Protein AF-A0A9P5YVG9-F1 (afdb_monomer_lite)

Foldseek 3Di:
DDPPVVLVVVVVVCVVLVDDPVLLVLVLVLLVVLLVVLVVLLVVLVVLLVVVVPDPDPDPPVNVLLVLLSVLSVVLSVLSVVLNCVLDPVPPPDNSVSVVSVQDPDPSVVVSVVSNVVSVLVSVVSLLVLVLVVVCVVVVNDCPVSCVSVVVNVVVVVVVVPVPDDDDDDDDDDDPCPVCVVVVVLVVLVPPPNPRVVCSVVVSVSSNVVSCPSSVSSVVSSVVVVVVVVVVVVVVVVPPPPPPPDPDD

Sequence (249 aa):
MDYSINATAFHESLMENGYTESEEWSTISTNLHVSIFQALLMGKFDYLTYEVTKQPSKHYIVPITVTMLYLCNLAIFGVQWYTTKLQFVDNYTYWDPAFLAMSSRTPLSGATMTVGSIINTTSLVLSDGLLIWRCHNLWNCSFRIISIPVFLTIGEAGEHSSSMKSVPPKLMRSSSVAVDAILAISNIASIPIQHTPTNIPLYVFNSWTSMFVFPLSGISTTIMVARVATLSNDTKSNTTLVPLTGLQS

Secondary structure (DSSP, 8-state):
---TTHHHHHHHHHHHTT--HHHHHHHHHHHHHHHHHHHHHHHHHHHHHHHHHTS--S-THHHHHHHHHHHHHHHHHHHHHHHHHHHHTTTTT-HHHHHHHHHS--HHHHHHHHHHHHHHHHHHHHHHHHHHHHHHHHTTT-GGGTHHHHHHHHHHHHHHHHTTS---------S-TTHHHHHHHHHHHTS-----GGGHHHHHHHHHHHHHHHHHHHHHHHHHHHHHHHHH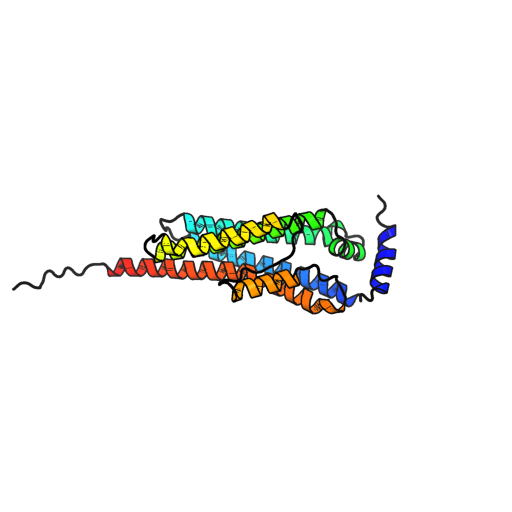HHHHHHT----------

Structure (mmCIF, N/CA/C/O backbone):
data_AF-A0A9P5YVG9-F1
#
_entry.id   AF-A0A9P5YVG9-F1
#
loop_
_atom_site.group_PDB
_atom_site.id
_atom_site.type_symbol
_atom_site.label_atom_id
_atom_site.label_alt_id
_atom_site.label_comp_id
_atom_site.label_asym_id
_atom_site.label_entity_id
_atom_site.label_seq_id
_atom_site.pdbx_PDB_ins_code
_atom_site.Cartn_x
_atom_site.Cartn_y
_atom_site.Cartn_z
_atom_site.occupancy
_atom_site.B_iso_or_equiv
_atom_site.auth_seq_id
_atom_site.auth_comp_id
_atom_site.auth_asym_id
_atom_site.auth_atom_id
_atom_site.pdbx_PDB_model_num
ATOM 1 N N . MET A 1 1 ? 31.495 6.403 -15.412 1.00 52.22 1 MET A N 1
ATOM 2 C CA . MET A 1 1 ? 30.799 5.126 -15.670 1.00 52.22 1 MET A CA 1
ATOM 3 C C . MET A 1 1 ? 29.865 5.411 -16.823 1.00 52.22 1 MET A C 1
ATOM 5 O O 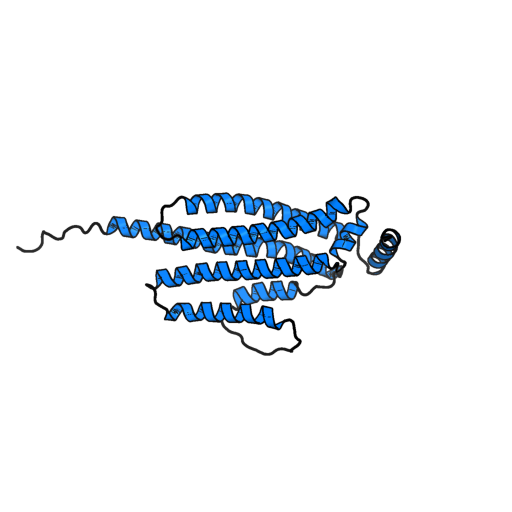. MET A 1 1 ? 28.893 6.130 -16.629 1.00 52.22 1 MET A O 1
ATOM 9 N N . ASP A 1 2 ? 30.246 4.983 -18.021 1.00 52.28 2 ASP A N 1
ATOM 10 C CA . ASP A 1 2 ? 29.550 5.322 -19.263 1.00 52.28 2 ASP A CA 1
ATOM 11 C C . ASP A 1 2 ? 28.322 4.427 -19.432 1.00 52.28 2 ASP A C 1
ATOM 13 O O . ASP A 1 2 ? 28.420 3.287 -19.874 1.00 52.28 2 ASP A O 1
ATOM 17 N N . TYR A 1 3 ? 27.154 4.934 -19.037 1.00 56.12 3 TYR A N 1
ATOM 18 C CA . TYR A 1 3 ? 25.876 4.225 -19.170 1.00 56.12 3 TYR A CA 1
ATOM 19 C C . TYR A 1 3 ? 25.271 4.315 -20.584 1.00 56.12 3 TYR A C 1
ATOM 21 O O . TYR A 1 3 ? 24.299 3.623 -20.872 1.00 56.12 3 TYR A O 1
ATOM 29 N N . SER A 1 4 ? 25.831 5.132 -21.484 1.00 55.91 4 SER A N 1
ATOM 30 C CA . SER A 1 4 ? 25.229 5.408 -22.798 1.00 55.91 4 SER A CA 1
ATOM 31 C C . SER A 1 4 ? 25.327 4.252 -23.799 1.00 55.91 4 SER A C 1
ATOM 33 O O . SER A 1 4 ? 24.474 4.150 -24.673 1.00 55.91 4 SER A O 1
ATOM 35 N N . ILE A 1 5 ? 26.314 3.357 -23.671 1.00 57.25 5 ILE A N 1
ATOM 36 C CA . ILE A 1 5 ? 26.537 2.259 -24.635 1.00 57.25 5 ILE A CA 1
ATOM 37 C C . ILE A 1 5 ? 25.571 1.076 -24.402 1.00 57.25 5 ILE A C 1
ATOM 39 O O . ILE A 1 5 ? 25.370 0.259 -25.293 1.00 57.25 5 ILE A O 1
ATOM 43 N N . ASN A 1 6 ? 24.898 1.008 -23.247 1.00 68.56 6 ASN A N 1
ATOM 44 C CA . ASN A 1 6 ? 24.001 -0.108 -22.920 1.00 68.56 6 ASN A CA 1
ATOM 45 C C . ASN A 1 6 ? 22.527 0.108 -23.300 1.00 68.56 6 ASN A C 1
ATOM 47 O O . ASN A 1 6 ? 21.777 -0.864 -23.313 1.00 68.56 6 ASN A O 1
ATOM 51 N N . ALA A 1 7 ? 22.089 1.335 -23.597 1.00 67.56 7 ALA A N 1
ATOM 52 C CA . ALA A 1 7 ? 20.667 1.603 -23.842 1.00 67.56 7 ALA A CA 1
ATOM 53 C C . ALA A 1 7 ? 20.176 0.997 -25.168 1.00 67.56 7 ALA A C 1
ATOM 55 O O . ALA A 1 7 ? 19.153 0.319 -25.191 1.00 67.56 7 ALA A O 1
ATOM 56 N N . THR A 1 8 ? 20.939 1.164 -26.251 1.00 76.12 8 THR A N 1
ATOM 57 C CA . THR A 1 8 ? 20.589 0.627 -27.575 1.00 76.12 8 THR A CA 1
ATOM 58 C C . THR A 1 8 ? 20.619 -0.897 -27.606 1.00 76.12 8 THR A C 1
ATOM 60 O O . THR A 1 8 ? 19.667 -1.510 -28.071 1.00 76.12 8 THR A O 1
ATOM 63 N N . ALA A 1 9 ? 21.657 -1.518 -27.037 1.00 78.44 9 ALA A N 1
ATOM 64 C CA . ALA A 1 9 ? 21.762 -2.977 -26.949 1.00 78.44 9 ALA A CA 1
ATOM 65 C C . ALA A 1 9 ? 20.630 -3.596 -26.110 1.00 78.44 9 ALA A C 1
ATOM 67 O O . ALA A 1 9 ? 20.157 -4.695 -26.392 1.00 78.44 9 ALA A O 1
ATOM 68 N N . PHE A 1 10 ? 20.171 -2.888 -25.077 1.00 74.44 10 PHE A N 1
ATOM 69 C CA . PHE A 1 10 ? 19.027 -3.324 -24.288 1.00 74.44 10 PHE A CA 1
ATOM 70 C C . PHE A 1 10 ? 17.703 -3.153 -25.036 1.00 74.44 10 PHE A C 1
ATOM 72 O O . PHE A 1 10 ? 16.875 -4.056 -24.990 1.00 74.44 10 PHE A O 1
ATOM 79 N N . HIS A 1 11 ? 17.508 -2.039 -25.748 1.00 76.00 11 HIS A N 1
ATOM 80 C CA . HIS A 1 11 ? 16.327 -1.848 -26.589 1.00 76.00 11 HIS A CA 1
ATOM 81 C C . HIS A 1 11 ? 16.248 -2.921 -27.686 1.00 76.00 11 HIS A C 1
ATOM 83 O O . HIS A 1 11 ? 15.204 -3.540 -27.871 1.00 76.00 11 HIS A O 1
ATOM 89 N N . GLU A 1 12 ? 17.369 -3.233 -28.342 1.00 82.12 12 GLU A N 1
ATOM 90 C CA . GLU A 1 12 ? 17.454 -4.358 -29.280 1.00 82.12 12 GLU A CA 1
ATOM 91 C C . GLU A 1 12 ? 17.104 -5.688 -28.602 1.00 82.12 12 GLU A C 1
ATOM 93 O O . GLU A 1 12 ? 16.320 -6.456 -29.151 1.00 82.12 12 GLU A O 1
ATOM 98 N N . SER A 1 13 ? 17.584 -5.927 -27.376 1.00 80.69 13 SER A N 1
ATOM 99 C CA . SER A 1 13 ? 17.220 -7.117 -26.598 1.00 80.69 13 SER A CA 1
ATOM 100 C C . SER A 1 13 ? 15.729 -7.166 -26.229 1.00 80.69 13 SER A C 1
ATOM 102 O O . SER A 1 13 ? 15.135 -8.243 -26.222 1.00 80.69 13 SER A O 1
ATOM 104 N N . LEU A 1 14 ? 15.086 -6.034 -25.933 1.00 74.38 14 LEU A N 1
ATOM 105 C CA . LEU A 1 14 ? 13.641 -5.984 -25.684 1.00 74.38 14 LEU A CA 1
ATOM 106 C C . LEU A 1 14 ? 12.838 -6.301 -26.943 1.00 74.38 14 LEU A C 1
ATOM 108 O O . LEU A 1 14 ? 11.901 -7.100 -26.886 1.00 74.38 14 LEU A O 1
ATOM 112 N N . MET A 1 15 ? 13.238 -5.725 -28.075 1.00 80.31 15 MET A N 1
ATOM 113 C CA . MET A 1 15 ? 12.616 -5.989 -29.370 1.00 80.31 15 MET A CA 1
ATOM 114 C C . MET A 1 15 ? 12.824 -7.450 -29.793 1.00 80.31 15 MET A C 1
ATOM 116 O O . MET A 1 15 ? 11.901 -8.080 -30.306 1.00 80.31 15 MET A O 1
ATOM 120 N N . GLU A 1 16 ? 13.992 -8.030 -29.502 1.00 85.75 16 GLU A N 1
ATOM 121 C CA . GLU A 1 16 ? 14.283 -9.457 -29.700 1.00 85.75 16 GLU A CA 1
ATOM 122 C C . GLU A 1 16 ? 13.404 -10.355 -28.810 1.00 85.75 16 GLU A C 1
ATOM 124 O O . GLU A 1 16 ? 12.960 -11.418 -29.243 1.00 85.75 16 GLU A O 1
ATOM 129 N N . ASN A 1 17 ? 13.061 -9.894 -27.602 1.00 78.81 17 ASN A N 1
ATOM 130 C CA . ASN A 1 17 ? 12.121 -10.561 -26.695 1.00 78.81 17 ASN A CA 1
ATOM 131 C C . ASN A 1 17 ? 10.636 -10.313 -27.039 1.00 78.81 17 ASN A C 1
ATOM 133 O O . ASN A 1 17 ? 9.752 -10.797 -26.326 1.00 78.81 17 ASN A O 1
ATOM 137 N N . GLY A 1 18 ? 10.347 -9.588 -28.125 1.00 82.19 18 GLY A N 1
ATOM 138 C CA . GLY A 1 18 ? 8.992 -9.346 -28.619 1.00 82.19 18 GLY A CA 1
ATOM 139 C C . GLY A 1 18 ? 8.198 -8.299 -27.838 1.00 82.19 18 GLY A C 1
ATOM 140 O O . GLY A 1 18 ? 6.971 -8.294 -27.938 1.00 82.19 18 GLY A O 1
ATOM 141 N N . TYR A 1 19 ? 8.863 -7.437 -27.064 1.00 76.62 19 TYR A N 1
ATOM 142 C CA . TYR A 1 19 ? 8.203 -6.315 -26.397 1.00 76.62 19 TYR A CA 1
ATOM 143 C C . TYR A 1 19 ? 7.806 -5.252 -27.424 1.00 76.62 19 TYR A C 1
ATOM 145 O O . TYR A 1 19 ? 8.609 -4.873 -28.277 1.00 76.62 19 TYR A O 1
ATOM 153 N N . THR A 1 20 ? 6.566 -4.769 -27.357 1.00 84.94 20 THR A N 1
ATOM 154 C CA . THR A 1 20 ? 6.099 -3.697 -28.248 1.00 84.94 20 THR A CA 1
ATOM 155 C C . THR A 1 20 ? 6.119 -2.347 -27.537 1.00 84.94 20 THR A C 1
ATOM 157 O O . THR A 1 20 ? 5.818 -2.258 -26.350 1.00 84.94 20 THR A O 1
ATOM 160 N N . GLU A 1 21 ? 6.373 -1.262 -28.270 1.00 83.81 21 GLU A N 1
ATOM 161 C CA . GLU A 1 21 ? 6.332 0.110 -27.730 1.00 83.81 21 GLU A CA 1
ATOM 162 C C . GLU A 1 21 ? 5.005 0.406 -26.991 1.00 83.81 21 GLU A C 1
ATOM 164 O O . GLU A 1 21 ? 4.963 1.077 -25.960 1.00 83.81 21 GLU A O 1
ATOM 169 N N . SER A 1 22 ? 3.894 -0.168 -27.468 1.00 85.06 22 SER A N 1
ATOM 170 C CA . SER A 1 22 ? 2.570 -0.008 -26.853 1.00 85.06 22 SER A CA 1
ATOM 171 C C . SER A 1 22 ? 2.477 -0.548 -25.417 1.00 85.06 22 SER A C 1
ATOM 173 O O . SER A 1 22 ? 1.738 -0.011 -24.586 1.00 85.06 22 SER A O 1
ATOM 175 N N . GLU A 1 23 ? 3.248 -1.586 -25.102 1.00 82.31 23 GLU A N 1
ATOM 176 C CA . GLU A 1 23 ? 3.276 -2.244 -23.796 1.00 82.31 23 GLU A CA 1
ATOM 177 C C . GLU A 1 23 ? 4.057 -1.425 -22.764 1.00 82.31 23 GLU A C 1
ATOM 179 O O . GLU A 1 23 ? 3.663 -1.335 -21.592 1.00 82.31 23 GLU A O 1
ATOM 184 N N . GLU A 1 24 ? 5.124 -0.765 -23.208 1.00 80.00 24 GLU A N 1
ATOM 185 C CA . GLU A 1 24 ? 5.911 0.159 -22.393 1.00 80.00 24 GLU A CA 1
ATOM 186 C C . GLU A 1 24 ? 5.054 1.358 -21.967 1.00 80.00 24 GLU A C 1
ATOM 188 O O . GLU A 1 24 ? 4.920 1.645 -20.770 1.00 80.00 24 GLU A O 1
ATOM 193 N N . TRP A 1 25 ? 4.373 1.991 -22.930 1.00 83.44 25 TRP A N 1
ATOM 194 C CA . TRP A 1 25 ? 3.460 3.107 -22.673 1.00 83.44 25 TRP A CA 1
ATOM 195 C C . TRP A 1 25 ? 2.308 2.722 -21.739 1.00 83.44 25 TRP A C 1
ATOM 197 O O . TRP A 1 25 ? 1.950 3.499 -20.848 1.00 83.44 25 TRP A O 1
ATOM 207 N N . SER A 1 26 ? 1.748 1.518 -21.891 1.00 85.56 26 SER A N 1
ATOM 208 C CA . SER A 1 26 ? 0.684 1.012 -21.014 1.00 85.56 26 SER A CA 1
ATOM 209 C C . SER A 1 26 ? 1.146 0.883 -19.559 1.00 85.56 26 SER A C 1
ATOM 211 O O . SER A 1 26 ? 0.449 1.316 -18.633 1.00 85.56 26 SER A O 1
ATOM 213 N N . THR A 1 27 ? 2.352 0.353 -19.351 1.00 81.38 27 THR A N 1
ATOM 214 C CA . THR A 1 27 ? 2.948 0.171 -18.020 1.00 81.38 27 THR A CA 1
ATOM 215 C C . THR A 1 27 ? 3.200 1.516 -17.339 1.00 81.38 27 THR A C 1
ATOM 217 O O . THR A 1 27 ? 2.788 1.733 -16.196 1.00 81.38 27 THR A O 1
ATOM 220 N N . ILE A 1 28 ? 3.815 2.449 -18.069 1.00 82.44 28 ILE A N 1
ATOM 221 C CA . ILE A 1 28 ? 4.111 3.806 -17.597 1.00 82.44 28 ILE A CA 1
ATOM 222 C C . ILE A 1 28 ? 2.824 4.553 -17.234 1.00 82.44 28 ILE A C 1
ATOM 224 O O . ILE A 1 28 ? 2.702 5.086 -16.128 1.00 82.44 28 ILE A O 1
ATOM 228 N N . SER A 1 29 ? 1.844 4.555 -18.140 1.00 87.00 29 SER A N 1
ATOM 229 C CA . SER A 1 29 ? 0.564 5.234 -17.933 1.00 87.00 29 SER A CA 1
ATOM 230 C C . SER A 1 29 ? -0.187 4.667 -16.728 1.00 87.00 29 SER A C 1
ATOM 232 O O . SER A 1 29 ? -0.704 5.428 -15.909 1.00 87.00 29 SER A O 1
ATOM 234 N N . THR A 1 30 ? -0.190 3.341 -16.567 1.00 85.38 30 THR A N 1
ATOM 235 C CA . THR A 1 30 ? -0.830 2.671 -15.428 1.00 85.38 30 THR A CA 1
ATOM 236 C C . THR A 1 30 ? -0.200 3.095 -14.106 1.00 85.38 30 THR A C 1
ATOM 238 O O . THR A 1 30 ? -0.920 3.517 -13.202 1.00 85.38 30 THR A O 1
ATOM 241 N N . ASN A 1 31 ? 1.131 3.053 -13.993 1.00 82.06 31 ASN A N 1
ATOM 242 C CA . ASN A 1 31 ? 1.829 3.448 -12.766 1.00 82.06 31 ASN A CA 1
ATOM 243 C C . ASN A 1 31 ? 1.569 4.920 -12.407 1.00 82.06 31 ASN A C 1
ATOM 245 O O . ASN A 1 31 ? 1.346 5.250 -11.236 1.00 82.06 31 ASN A O 1
ATOM 249 N N . LEU A 1 32 ? 1.544 5.805 -13.408 1.00 85.81 32 LEU A N 1
ATOM 250 C CA . LEU A 1 32 ? 1.239 7.219 -13.212 1.00 85.81 32 LEU A CA 1
ATOM 251 C C . LEU A 1 32 ? -0.206 7.427 -12.730 1.00 85.81 32 LEU A C 1
ATOM 253 O O . LEU A 1 32 ? -0.421 8.108 -11.727 1.00 85.81 32 LEU A O 1
ATOM 257 N N . HIS A 1 33 ? -1.192 6.820 -13.400 1.00 88.44 33 HIS A N 1
ATOM 258 C CA . HIS A 1 33 ? -2.603 6.924 -13.017 1.00 88.44 33 HIS A CA 1
ATOM 259 C C . HIS A 1 33 ? -2.862 6.383 -11.609 1.00 88.44 33 HIS A C 1
ATOM 261 O O . HIS A 1 33 ? -3.545 7.042 -10.825 1.00 88.44 33 HIS A O 1
ATOM 267 N N . VAL A 1 34 ? -2.272 5.234 -11.268 1.00 84.94 34 VAL A N 1
ATOM 268 C CA . VAL A 1 34 ? -2.356 4.639 -9.927 1.00 84.94 34 VAL A CA 1
ATOM 269 C C . VAL A 1 34 ? -1.782 5.596 -8.880 1.00 84.94 34 VAL A C 1
ATOM 271 O O . VAL A 1 34 ? -2.429 5.873 -7.873 1.00 84.94 34 VAL A O 1
ATOM 274 N N . SER A 1 35 ? -0.615 6.189 -9.141 1.00 85.00 35 SER A N 1
ATOM 275 C CA . SER A 1 35 ? 0.040 7.105 -8.195 1.00 85.00 35 SER A CA 1
ATOM 276 C C . SER A 1 35 ? -0.755 8.399 -7.984 1.00 85.00 35 SER A C 1
ATOM 278 O O . SER A 1 35 ? -0.928 8.847 -6.849 1.00 85.00 35 SER A O 1
ATOM 280 N N . ILE A 1 36 ? -1.289 8.986 -9.061 1.00 87.69 36 ILE A N 1
ATOM 281 C CA . ILE A 1 36 ? -2.144 10.181 -8.990 1.00 87.69 36 ILE A CA 1
ATOM 282 C C . ILE A 1 36 ? -3.423 9.868 -8.215 1.00 87.69 36 ILE A C 1
ATOM 284 O O . ILE A 1 36 ? -3.801 10.608 -7.305 1.00 87.69 36 ILE A O 1
ATOM 288 N N . PHE A 1 37 ? -4.092 8.765 -8.547 1.00 87.62 37 PHE A N 1
ATOM 289 C CA . PHE A 1 37 ? -5.335 8.392 -7.888 1.00 87.62 37 PHE A CA 1
ATOM 290 C C . PHE A 1 37 ? -5.096 8.089 -6.395 1.00 87.62 37 PHE A C 1
ATOM 292 O O . PHE A 1 37 ? -5.903 8.480 -5.551 1.00 87.62 37 PHE A O 1
ATOM 299 N N . GLN A 1 38 ? -3.961 7.481 -6.037 1.00 83.94 38 GLN A N 1
ATOM 300 C CA . GLN A 1 38 ? -3.586 7.211 -4.646 1.00 83.94 38 GLN A CA 1
ATOM 301 C C . GLN A 1 38 ? -3.328 8.494 -3.853 1.00 83.94 38 GLN A C 1
ATOM 303 O O . GLN A 1 38 ? -3.789 8.608 -2.715 1.00 83.94 38 GLN A O 1
ATOM 308 N N . ALA A 1 39 ? -2.676 9.487 -4.461 1.00 85.06 39 ALA A N 1
ATOM 309 C CA . ALA A 1 39 ? -2.506 10.809 -3.861 1.00 85.06 39 ALA A CA 1
ATOM 310 C C . ALA A 1 39 ? -3.862 11.474 -3.562 1.00 85.06 39 ALA A C 1
ATOM 312 O O . ALA A 1 39 ? -4.070 12.027 -2.480 1.00 85.06 39 ALA A O 1
ATOM 313 N N . LEU A 1 40 ? -4.813 11.374 -4.499 1.00 86.75 40 LEU A N 1
ATOM 314 C CA . LEU A 1 40 ? -6.165 11.917 -4.333 1.00 86.75 40 LEU A CA 1
ATOM 315 C C . LEU A 1 40 ? -6.943 11.212 -3.219 1.00 86.75 40 LEU A C 1
ATOM 317 O O . LEU A 1 40 ? -7.634 11.873 -2.440 1.00 86.75 40 LEU A O 1
ATOM 321 N N . LEU A 1 41 ? -6.833 9.883 -3.124 1.00 83.62 41 LEU A N 1
ATOM 322 C CA . LEU A 1 41 ? -7.426 9.134 -2.019 1.00 83.62 41 LEU A CA 1
ATOM 323 C C . LEU A 1 41 ? -6.840 9.595 -0.687 1.00 83.62 41 LEU A C 1
ATOM 325 O O . LEU A 1 41 ? -7.607 9.843 0.243 1.00 83.62 41 LEU A O 1
ATOM 329 N N . MET A 1 42 ? -5.522 9.802 -0.612 1.00 80.25 42 MET A N 1
ATOM 330 C CA . MET A 1 42 ? -4.876 10.271 0.612 1.00 80.25 42 MET A CA 1
ATOM 331 C C . MET A 1 42 ? -5.392 11.612 1.116 1.00 80.25 42 MET A C 1
ATOM 333 O O . MET A 1 42 ? -5.675 11.744 2.306 1.00 80.25 42 MET A O 1
ATOM 337 N N . GLY A 1 43 ? -5.623 12.570 0.218 1.00 80.56 43 GLY A N 1
ATOM 338 C CA . GLY A 1 43 ? -6.224 13.850 0.599 1.00 80.56 43 GLY A CA 1
ATOM 339 C C . GLY A 1 43 ? -7.607 13.701 1.249 1.00 80.56 43 GLY A C 1
ATOM 340 O O . GLY A 1 43 ? -7.944 14.443 2.169 1.00 80.56 43 GLY A O 1
ATOM 341 N N . LYS A 1 44 ? -8.407 12.708 0.833 1.00 79.81 44 LYS A N 1
ATOM 342 C CA . LYS A 1 44 ? -9.713 12.431 1.461 1.00 79.81 44 LYS A CA 1
ATOM 343 C C . LYS A 1 44 ? -9.590 11.772 2.836 1.00 79.81 44 LYS A C 1
ATOM 345 O O . LYS A 1 44 ? -10.438 12.014 3.695 1.00 79.81 44 LYS A O 1
ATOM 350 N N . PHE A 1 45 ? -8.565 10.950 3.054 1.00 76.44 45 PHE A N 1
ATOM 351 C CA . PHE A 1 45 ? -8.325 10.311 4.351 1.00 76.44 45 PHE A CA 1
ATOM 352 C C . PHE A 1 45 ? -7.949 11.306 5.438 1.00 76.44 45 PHE A C 1
ATOM 354 O O . PHE A 1 45 ? -8.416 11.163 6.568 1.00 76.44 45 PHE A O 1
ATOM 361 N N . ASP A 1 46 ? -7.152 12.315 5.100 1.00 79.69 46 ASP A N 1
ATOM 362 C CA . ASP A 1 46 ? -6.740 13.351 6.048 1.00 79.69 46 ASP A CA 1
ATOM 363 C C . ASP A 1 46 ? -7.965 14.082 6.626 1.00 79.69 46 ASP A C 1
ATOM 365 O O . ASP A 1 46 ? -8.126 14.204 7.841 1.00 79.69 46 ASP A O 1
ATOM 369 N N . TYR A 1 47 ? -8.927 14.415 5.756 1.00 82.12 47 TYR A N 1
ATOM 370 C CA . TYR A 1 47 ? -10.200 15.016 6.157 1.00 82.12 47 TYR A CA 1
ATOM 371 C C . TYR A 1 47 ? -11.019 14.124 7.106 1.00 82.12 47 TYR A C 1
ATOM 373 O O . TYR A 1 47 ? -11.486 14.585 8.149 1.00 82.12 47 TYR A O 1
ATOM 381 N N . LEU A 1 48 ? -11.171 12.833 6.786 1.00 78.25 48 LEU A N 1
ATOM 382 C CA . LEU A 1 48 ? -11.928 11.897 7.629 1.00 78.25 48 LEU A CA 1
ATOM 383 C C . LEU A 1 48 ? -11.261 11.674 8.990 1.00 78.25 48 LEU A C 1
ATOM 385 O O . LEU A 1 48 ? -11.936 11.599 10.017 1.00 78.25 48 LEU A O 1
ATOM 389 N N . THR A 1 49 ? -9.933 11.586 9.011 1.00 74.12 49 THR A N 1
ATOM 390 C CA . THR A 1 49 ? -9.163 11.387 10.244 1.00 74.12 49 THR A CA 1
ATOM 391 C C . THR A 1 49 ? -9.280 12.607 11.154 1.00 74.12 49 THR A C 1
ATOM 393 O O . THR A 1 49 ? -9.470 12.476 12.368 1.00 74.12 49 THR A O 1
ATOM 396 N N . TYR A 1 50 ? -9.253 13.803 10.567 1.00 81.75 50 TYR A N 1
ATOM 397 C CA . TYR A 1 50 ? -9.492 15.052 11.278 1.00 81.75 50 TYR A CA 1
ATOM 398 C C . TYR A 1 50 ? -10.883 15.093 11.932 1.00 81.75 50 TYR A C 1
ATOM 400 O O . TYR A 1 50 ? -11.022 15.455 13.101 1.00 81.75 50 TYR A O 1
ATOM 408 N N . GLU A 1 51 ? -11.925 14.660 11.222 1.00 80.88 51 GLU A N 1
ATOM 409 C CA . GLU A 1 51 ? -13.284 14.674 11.768 1.00 80.88 51 GLU A CA 1
ATOM 410 C C . GLU A 1 51 ? -13.475 13.660 12.909 1.00 80.88 51 GLU A C 1
ATOM 412 O O . GLU A 1 51 ? -14.092 13.979 13.929 1.00 80.88 51 GLU A O 1
ATOM 417 N N . VAL A 1 52 ? -12.869 12.473 12.799 1.00 72.75 52 VAL A N 1
ATOM 418 C CA . VAL A 1 52 ? -12.894 11.449 13.859 1.00 72.75 52 VAL A CA 1
ATOM 419 C C . VAL A 1 52 ? -12.125 11.903 15.106 1.00 72.75 52 VAL A C 1
ATOM 421 O O . VAL A 1 52 ? -12.571 11.659 16.229 1.00 72.75 52 VAL A O 1
ATOM 424 N N . THR A 1 53 ? -10.992 12.589 14.940 1.00 73.69 53 THR A N 1
ATOM 425 C CA . THR A 1 53 ? -10.155 13.055 16.065 1.00 73.69 53 THR A CA 1
ATOM 426 C C . THR A 1 53 ? -10.753 14.235 16.830 1.00 73.69 53 THR A C 1
ATOM 428 O O . THR A 1 53 ? -10.390 14.459 17.985 1.00 73.69 53 THR A O 1
ATOM 431 N N . LYS A 1 54 ? -11.715 14.959 16.246 1.00 79.31 54 LYS A N 1
ATOM 432 C CA . LYS A 1 54 ? -12.384 16.096 16.894 1.00 79.31 54 LYS A CA 1
ATOM 433 C C . LYS A 1 54 ? -13.238 15.697 18.104 1.00 79.31 54 LYS A C 1
ATOM 435 O O . LYS A 1 54 ? -13.526 16.544 18.950 1.00 79.31 54 LYS A O 1
ATOM 440 N N . GLN A 1 55 ? -13.665 14.438 18.212 1.00 75.88 55 GLN A N 1
ATOM 441 C CA . GLN A 1 55 ? -14.486 14.005 19.342 1.00 75.88 55 GLN A CA 1
ATOM 442 C C . GLN A 1 55 ? -13.623 13.824 20.605 1.00 75.88 55 GLN A C 1
ATOM 444 O O . GLN A 1 55 ? -12.692 13.016 20.588 1.00 75.88 55 GLN A O 1
ATOM 449 N N . PRO A 1 56 ? -13.935 14.508 21.726 1.00 66.81 56 PRO A N 1
ATOM 450 C CA . PRO A 1 56 ? -13.197 14.391 22.982 1.00 66.81 56 PRO A CA 1
ATOM 451 C C . PRO A 1 56 ? -13.537 13.065 23.682 1.00 66.81 56 PRO A C 1
ATOM 453 O O . PRO A 1 56 ? -14.172 13.031 24.737 1.00 66.81 56 PRO A O 1
ATOM 456 N N . SER A 1 57 ? -13.162 11.940 23.077 1.00 58.50 57 SER A N 1
ATOM 457 C CA . SER A 1 57 ? -13.281 10.630 23.710 1.00 58.50 57 SER A CA 1
ATOM 458 C C . SER A 1 57 ? -12.069 10.391 24.617 1.00 58.50 57 SER A C 1
ATOM 460 O O . SER A 1 57 ? -10.935 10.701 24.261 1.00 58.50 57 SER A O 1
ATOM 462 N N . LYS A 1 58 ? -12.295 9.823 25.807 1.00 66.25 58 LYS A N 1
ATOM 463 C CA . LYS A 1 58 ? -11.249 9.552 26.815 1.00 66.25 58 LYS A CA 1
ATOM 464 C C . LYS A 1 58 ? -10.195 8.511 26.388 1.00 66.25 58 LYS A C 1
ATOM 466 O O . LYS A 1 58 ? -9.251 8.276 27.138 1.00 66.25 58 LYS A O 1
ATOM 471 N N . HIS A 1 59 ? -10.335 7.867 25.227 1.00 75.56 59 HIS A N 1
ATOM 472 C CA . HIS A 1 59 ? -9.478 6.754 24.813 1.00 75.56 59 HIS A CA 1
ATOM 473 C C . HIS A 1 59 ? -8.492 7.175 23.714 1.00 75.56 59 HIS A C 1
ATOM 475 O O . HIS A 1 59 ? -8.777 7.047 22.527 1.00 75.56 59 HIS A O 1
ATOM 481 N N . TYR A 1 60 ? -7.296 7.617 24.120 1.00 83.31 60 TYR A N 1
ATOM 482 C CA . TYR A 1 60 ? -6.216 8.064 23.222 1.00 83.31 60 TYR A CA 1
ATOM 483 C C . TYR A 1 60 ? -5.632 6.971 22.310 1.00 83.31 60 TYR A C 1
ATOM 485 O O . TYR A 1 60 ? -4.973 7.287 21.326 1.00 83.31 60 TYR A O 1
ATOM 493 N N . ILE A 1 61 ? -5.877 5.689 22.596 1.00 83.38 61 ILE A N 1
ATOM 494 C CA . ILE A 1 61 ? -5.300 4.571 21.828 1.00 83.38 61 ILE A CA 1
ATOM 495 C C . ILE A 1 61 ? -5.801 4.573 20.379 1.00 83.38 61 ILE A C 1
ATOM 497 O O . ILE A 1 61 ? -5.011 4.442 19.452 1.00 83.38 61 ILE A O 1
ATOM 501 N N . VAL A 1 62 ? -7.100 4.797 20.175 1.00 83.12 62 VAL A N 1
ATOM 502 C CA . VAL A 1 62 ? -7.719 4.792 18.842 1.00 83.12 62 VAL A CA 1
ATOM 503 C C . VAL A 1 62 ? -7.127 5.863 17.914 1.00 83.12 62 VAL A C 1
ATOM 505 O O . VAL A 1 62 ? -6.660 5.494 16.836 1.00 83.12 62 VAL A O 1
ATOM 508 N N . PRO A 1 63 ? -7.091 7.161 18.282 1.00 83.94 63 PRO A N 1
ATOM 509 C CA . PRO A 1 63 ? -6.531 8.180 17.400 1.00 83.94 63 PRO A CA 1
ATOM 510 C C . PRO A 1 63 ? -5.035 7.970 17.140 1.00 83.94 63 PRO A C 1
ATOM 512 O O . PRO A 1 63 ? -4.589 8.216 16.022 1.00 83.94 63 PRO A O 1
ATOM 515 N N . ILE A 1 64 ? -4.266 7.459 18.111 1.00 87.06 64 ILE A N 1
ATOM 516 C CA . ILE A 1 64 ? -2.846 7.133 17.904 1.00 87.06 64 ILE A CA 1
ATOM 517 C C . ILE A 1 64 ? -2.688 6.055 16.829 1.00 87.06 64 ILE A C 1
ATOM 519 O O . ILE A 1 64 ? -1.912 6.244 15.894 1.00 87.06 64 ILE A O 1
ATOM 523 N N . THR A 1 65 ? -3.428 4.947 16.914 1.00 86.94 65 THR A N 1
ATOM 524 C CA . THR A 1 65 ? -3.300 3.861 15.934 1.00 86.94 65 THR A CA 1
ATOM 525 C C . THR A 1 65 ? -3.756 4.290 14.541 1.00 86.94 65 THR A C 1
ATOM 527 O O . THR A 1 65 ? -3.088 3.963 13.564 1.00 86.94 65 THR A O 1
ATOM 530 N N . VAL A 1 66 ? -4.833 5.078 14.432 1.00 84.56 66 VAL A N 1
ATOM 531 C CA . VAL A 1 66 ? -5.277 5.637 13.141 1.00 84.56 66 VAL A CA 1
ATOM 532 C C . VAL A 1 66 ? -4.223 6.591 12.564 1.00 84.56 66 VAL A C 1
ATOM 534 O O . VAL A 1 66 ? -3.928 6.529 11.373 1.00 84.56 66 VAL A O 1
ATOM 537 N N . THR A 1 67 ? -3.591 7.416 13.404 1.00 86.38 67 THR A N 1
ATOM 538 C CA . THR A 1 67 ? -2.506 8.319 12.979 1.00 86.38 67 THR A CA 1
ATOM 539 C C . THR A 1 67 ? -1.288 7.532 12.494 1.00 86.38 67 THR A C 1
ATOM 541 O O . THR A 1 67 ? -0.718 7.857 11.457 1.00 86.38 67 THR A O 1
ATOM 544 N N . MET A 1 68 ? -0.906 6.462 13.196 1.00 87.38 68 MET A N 1
ATOM 545 C CA . MET A 1 68 ? 0.180 5.575 12.765 1.00 87.38 68 MET A CA 1
ATOM 546 C C . MET A 1 68 ? -0.139 4.888 11.436 1.00 87.38 68 MET A C 1
ATOM 548 O O . MET A 1 68 ? 0.712 4.852 10.553 1.00 87.38 68 MET A O 1
ATOM 552 N N . LEU A 1 69 ? -1.375 4.413 11.252 1.00 85.62 69 LEU A N 1
ATOM 553 C CA . LEU A 1 69 ? -1.818 3.816 9.993 1.00 85.62 69 LEU A CA 1
ATOM 554 C C . LEU A 1 69 ? -1.746 4.828 8.838 1.00 85.62 69 LEU A C 1
ATOM 556 O O . LEU A 1 69 ? -1.296 4.493 7.742 1.00 85.62 69 LEU A O 1
ATOM 560 N N . TYR A 1 70 ? -2.133 6.080 9.086 1.00 84.50 70 TYR A N 1
ATOM 561 C CA . TYR A 1 70 ? -1.988 7.165 8.118 1.00 84.50 70 TYR A CA 1
ATOM 562 C C . TYR A 1 70 ? -0.518 7.415 7.757 1.00 84.50 70 TYR A C 1
ATOM 564 O O . TYR A 1 70 ? -0.179 7.446 6.575 1.00 84.50 70 TYR A O 1
ATOM 572 N N . LEU A 1 71 ? 0.374 7.501 8.751 1.00 88.44 71 LEU A N 1
ATOM 573 C CA . LEU A 1 71 ? 1.813 7.679 8.527 1.00 88.44 71 LEU A CA 1
ATOM 574 C C . LEU A 1 71 ? 2.432 6.518 7.736 1.00 88.44 71 LEU A C 1
ATOM 576 O O . LEU A 1 71 ? 3.244 6.763 6.846 1.00 88.44 71 LEU A O 1
ATOM 580 N N . CYS A 1 72 ? 2.031 5.271 8.003 1.00 88.06 72 CYS A N 1
ATOM 581 C CA . CYS A 1 72 ? 2.465 4.115 7.216 1.00 88.06 72 CYS A CA 1
ATOM 582 C C . CYS A 1 72 ? 2.049 4.253 5.748 1.00 88.06 72 CYS A C 1
ATOM 584 O O . CYS A 1 72 ? 2.878 4.105 4.851 1.00 88.06 72 CYS A O 1
ATOM 586 N N . ASN A 1 73 ? 0.789 4.590 5.479 1.00 84.06 73 ASN A N 1
ATOM 587 C CA . ASN A 1 73 ? 0.336 4.743 4.100 1.00 84.06 73 ASN A CA 1
ATOM 588 C C . ASN A 1 73 ? 0.968 5.965 3.401 1.00 84.06 73 ASN A C 1
ATOM 590 O O . ASN A 1 73 ? 1.267 5.899 2.208 1.00 84.06 73 ASN A O 1
ATOM 594 N N . LEU A 1 74 ? 1.235 7.052 4.133 1.00 86.81 74 LEU A N 1
ATOM 595 C CA . LEU A 1 74 ? 1.989 8.201 3.627 1.00 86.81 74 LEU A CA 1
ATOM 596 C C . LEU A 1 74 ? 3.427 7.807 3.260 1.00 86.81 74 LEU A C 1
ATOM 598 O O . LEU A 1 74 ? 3.933 8.231 2.224 1.00 86.81 74 LEU A O 1
ATOM 602 N N . ALA A 1 75 ? 4.074 6.968 4.073 1.00 90.38 75 ALA A N 1
ATOM 603 C CA . ALA A 1 75 ? 5.410 6.457 3.788 1.00 90.38 75 ALA A CA 1
ATOM 604 C C . ALA A 1 75 ? 5.425 5.554 2.544 1.00 90.38 75 ALA A C 1
ATOM 606 O O . ALA A 1 75 ? 6.306 5.716 1.701 1.00 90.38 75 ALA A O 1
ATOM 607 N N . ILE A 1 76 ? 4.430 4.668 2.375 1.00 85.50 76 ILE A N 1
ATOM 608 C CA . ILE A 1 76 ? 4.268 3.855 1.152 1.00 85.50 76 ILE A CA 1
ATOM 609 C C . ILE A 1 76 ? 4.147 4.763 -0.072 1.00 85.50 76 ILE A C 1
ATOM 611 O O . ILE A 1 76 ? 4.892 4.603 -1.040 1.00 85.50 76 ILE A O 1
ATOM 615 N N . PHE A 1 77 ? 3.254 5.753 -0.005 1.00 86.00 77 PHE A N 1
ATOM 616 C CA . PHE A 1 77 ? 3.085 6.729 -1.075 1.00 86.00 77 PHE A CA 1
ATOM 617 C C . PHE A 1 77 ? 4.387 7.491 -1.362 1.00 86.00 77 PHE A C 1
ATOM 619 O O . PHE A 1 77 ? 4.756 7.660 -2.519 1.00 86.00 77 PHE A O 1
ATOM 626 N N . GLY A 1 78 ? 5.127 7.893 -0.327 1.00 89.25 78 GLY A N 1
ATOM 627 C CA . GLY A 1 78 ? 6.419 8.562 -0.466 1.00 89.25 78 GLY A CA 1
ATOM 628 C C . GLY A 1 78 ? 7.470 7.707 -1.178 1.00 89.25 78 GLY A C 1
ATOM 629 O O . GLY A 1 78 ? 8.169 8.213 -2.054 1.00 89.25 78 GLY A O 1
ATOM 630 N N . VAL A 1 79 ? 7.557 6.410 -0.862 1.00 87.06 79 VAL A N 1
ATOM 631 C CA . VAL A 1 79 ? 8.464 5.465 -1.540 1.00 87.06 79 VAL A CA 1
ATOM 632 C C . VAL A 1 79 ? 8.074 5.295 -3.012 1.00 87.06 79 VAL A C 1
ATOM 634 O O . VAL A 1 79 ? 8.936 5.353 -3.893 1.00 87.06 79 VAL A O 1
ATOM 637 N N . GLN A 1 80 ? 6.783 5.139 -3.303 1.00 84.75 80 GLN A N 1
ATOM 638 C CA . GLN A 1 80 ? 6.273 5.026 -4.673 1.00 84.75 80 GLN A CA 1
ATOM 639 C C . GLN A 1 80 ? 6.490 6.314 -5.478 1.00 84.75 80 GLN A C 1
ATOM 641 O O . GLN A 1 80 ? 6.907 6.283 -6.635 1.00 84.75 80 GLN A O 1
ATOM 646 N N . TRP A 1 81 ? 6.274 7.467 -4.855 1.00 87.00 81 TRP A N 1
ATOM 647 C CA . TRP A 1 81 ? 6.533 8.758 -5.472 1.00 87.00 81 TRP A CA 1
ATOM 648 C C . TRP A 1 81 ? 8.022 8.963 -5.750 1.00 87.00 81 TRP A C 1
ATOM 650 O O . TRP A 1 81 ? 8.397 9.393 -6.836 1.00 87.00 81 TRP A O 1
ATOM 660 N N . TYR A 1 82 ? 8.885 8.628 -4.790 1.00 87.94 82 TYR A N 1
ATOM 661 C CA . TYR A 1 82 ? 10.332 8.749 -4.937 1.00 87.94 82 TYR A CA 1
ATOM 662 C C . TYR A 1 82 ? 10.874 7.855 -6.057 1.00 87.94 82 TYR A C 1
ATOM 664 O O . TYR A 1 82 ? 11.668 8.316 -6.873 1.00 87.94 82 TYR A O 1
ATOM 672 N N . THR A 1 83 ? 10.406 6.608 -6.142 1.00 83.69 83 THR A N 1
ATOM 673 C CA . THR A 1 83 ? 10.772 5.686 -7.231 1.00 83.69 83 THR A CA 1
ATOM 674 C C . THR A 1 83 ? 10.292 6.191 -8.588 1.00 83.69 83 THR A C 1
ATOM 676 O O . THR A 1 83 ? 11.082 6.236 -9.526 1.00 83.69 83 THR A O 1
ATOM 679 N N . THR A 1 84 ? 9.052 6.678 -8.668 1.00 81.88 84 THR A N 1
ATOM 680 C CA . THR A 1 84 ? 8.506 7.323 -9.874 1.00 81.88 84 THR A CA 1
ATOM 681 C C . THR A 1 84 ? 9.353 8.534 -10.275 1.00 81.88 84 THR A C 1
ATOM 683 O O . THR A 1 84 ? 9.758 8.673 -11.425 1.00 81.88 84 THR A O 1
ATOM 686 N N . LYS A 1 85 ? 9.701 9.405 -9.322 1.00 85.31 85 LYS A N 1
ATOM 687 C CA . LYS A 1 85 ? 10.542 10.579 -9.578 1.00 85.31 85 LYS A CA 1
ATOM 688 C C . LYS A 1 85 ? 11.920 10.178 -10.106 1.00 85.31 85 LYS A C 1
ATOM 690 O O . LYS A 1 85 ? 12.358 10.747 -11.099 1.00 85.31 85 LYS A O 1
ATOM 695 N N . LEU A 1 86 ? 12.578 9.207 -9.476 1.00 80.94 86 LEU A N 1
ATOM 696 C CA . LEU A 1 86 ? 13.867 8.691 -9.941 1.00 80.94 86 LEU A CA 1
ATOM 697 C C . LEU A 1 86 ? 13.780 8.146 -11.370 1.00 80.94 86 LEU A C 1
ATOM 699 O O . LEU A 1 86 ? 14.695 8.345 -12.160 1.00 80.94 86 LEU A O 1
ATOM 703 N N . GLN A 1 87 ? 12.677 7.478 -11.711 1.00 75.88 87 GLN A N 1
ATOM 704 C CA . GLN A 1 87 ? 12.463 6.928 -13.047 1.00 75.88 87 GLN A CA 1
ATOM 705 C C . GLN A 1 87 ? 12.277 8.026 -14.098 1.00 75.88 87 GLN A C 1
ATOM 707 O O . GLN A 1 87 ? 12.931 7.968 -15.134 1.00 75.88 87 GLN A O 1
ATOM 712 N N . PHE A 1 88 ? 11.438 9.033 -13.834 1.00 76.69 88 PHE A N 1
ATOM 713 C CA . PHE A 1 88 ? 11.046 10.023 -14.848 1.00 76.69 88 PHE A CA 1
ATOM 714 C C . PHE A 1 88 ? 11.864 11.317 -14.843 1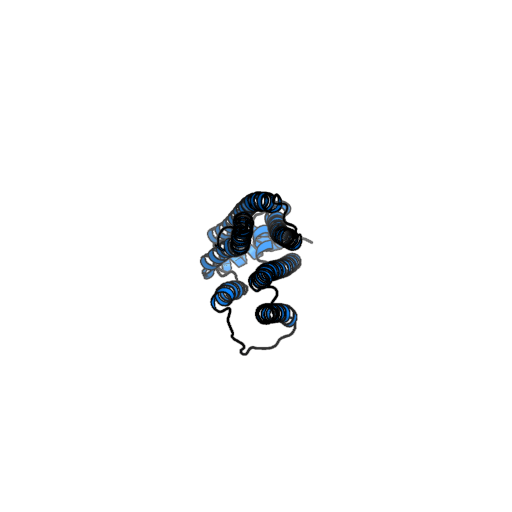.00 76.69 88 PHE A C 1
ATOM 716 O O . PHE A 1 88 ? 12.122 11.880 -15.902 1.00 76.69 88 PHE A O 1
ATOM 723 N N . VAL A 1 89 ? 12.233 11.833 -13.670 1.00 80.75 89 VAL A N 1
ATOM 724 C CA . VAL A 1 89 ? 12.811 13.181 -13.536 1.00 80.75 89 VAL A CA 1
ATOM 725 C C . VAL A 1 89 ? 14.323 13.156 -13.695 1.00 80.75 89 VAL A C 1
ATOM 727 O O . VAL A 1 89 ? 14.874 14.002 -14.392 1.00 80.75 89 VAL A O 1
ATOM 730 N N . ASP A 1 90 ? 14.995 12.184 -13.082 1.00 76.56 90 ASP A N 1
ATOM 731 C CA . ASP A 1 90 ? 16.460 12.162 -13.061 1.00 76.56 90 ASP A CA 1
ATOM 732 C C . ASP A 1 90 ? 17.057 11.535 -14.339 1.00 76.56 90 ASP A C 1
ATOM 734 O O . ASP A 1 90 ? 18.194 11.836 -14.695 1.00 76.56 90 ASP A O 1
ATOM 738 N N . ASN A 1 91 ? 16.268 10.754 -15.091 1.00 70.25 91 ASN A N 1
ATOM 739 C CA . ASN A 1 91 ? 16.666 10.124 -16.361 1.00 70.25 91 ASN A CA 1
ATOM 740 C C . ASN A 1 91 ? 16.149 10.860 -17.615 1.00 70.25 91 ASN A C 1
ATOM 742 O O . ASN A 1 91 ? 16.025 10.254 -18.674 1.00 70.25 91 ASN A O 1
ATOM 746 N N . TYR A 1 92 ? 15.879 12.167 -17.514 1.00 62.50 92 TYR A N 1
ATOM 747 C CA . TYR A 1 92 ? 15.244 13.037 -18.526 1.00 62.50 92 TYR A CA 1
ATOM 748 C C . TYR A 1 92 ? 15.826 13.009 -19.952 1.00 62.50 92 TYR A C 1
ATOM 750 O O . TYR A 1 92 ? 15.282 13.653 -20.847 1.00 62.50 92 TYR A O 1
ATOM 758 N N . THR A 1 93 ? 16.958 12.347 -20.174 1.00 69.19 93 THR A N 1
ATOM 759 C CA . THR A 1 93 ? 17.655 12.377 -21.457 1.00 69.19 93 THR A CA 1
ATOM 760 C C . THR A 1 93 ? 17.012 11.453 -22.492 1.00 69.19 93 THR A C 1
ATOM 762 O O . THR A 1 93 ? 16.964 11.856 -23.648 1.00 69.19 93 THR A O 1
ATOM 765 N N . TYR A 1 94 ? 16.465 10.287 -22.104 1.00 71.62 94 TYR A N 1
ATOM 766 C CA . TYR A 1 94 ? 15.802 9.328 -23.011 1.00 71.62 94 TYR A CA 1
ATOM 767 C C . TYR A 1 94 ? 14.778 8.457 -22.246 1.00 71.62 94 TYR A C 1
ATOM 769 O O . TYR A 1 94 ? 14.943 8.228 -21.051 1.00 71.62 94 TYR A O 1
ATOM 777 N N . TRP A 1 95 ? 13.729 7.953 -22.909 1.00 69.44 95 TRP A N 1
ATOM 778 C CA . TRP A 1 95 ? 12.709 7.087 -22.280 1.00 69.44 95 TRP A CA 1
ATOM 779 C C . TRP A 1 95 ? 13.228 5.671 -21.973 1.00 69.44 95 TRP A C 1
ATOM 781 O O . TRP A 1 95 ? 12.858 5.084 -20.956 1.00 69.44 95 TRP A O 1
ATOM 791 N N . ASP A 1 96 ? 14.161 5.169 -22.784 1.00 68.25 96 ASP A N 1
ATOM 792 C CA . ASP A 1 96 ? 14.782 3.847 -22.628 1.00 68.25 96 ASP A CA 1
ATOM 793 C C . ASP A 1 96 ? 15.395 3.597 -21.232 1.00 68.25 96 ASP A C 1
ATOM 795 O O . ASP A 1 96 ? 15.072 2.578 -20.614 1.00 68.25 96 ASP A O 1
ATOM 799 N N . PRO A 1 97 ? 16.228 4.493 -20.652 1.00 69.19 97 PRO A N 1
ATOM 800 C CA . PRO A 1 97 ? 16.785 4.294 -19.314 1.00 69.19 97 PRO A CA 1
ATOM 801 C C . PRO A 1 97 ? 15.734 4.308 -18.197 1.00 69.19 97 PRO A C 1
ATOM 803 O O . PRO A 1 97 ? 15.964 3.683 -17.163 1.00 69.19 97 PRO A O 1
ATOM 806 N N . ALA A 1 98 ? 14.581 4.963 -18.378 1.00 68.19 98 ALA A N 1
ATOM 807 C CA . ALA A 1 98 ? 13.506 4.941 -17.385 1.00 68.19 98 ALA A CA 1
ATOM 808 C C . ALA A 1 98 ? 12.854 3.552 -17.302 1.00 68.19 98 ALA A C 1
ATOM 810 O O . ALA A 1 98 ? 12.637 3.031 -16.203 1.00 68.19 98 ALA A O 1
ATOM 811 N N . PHE A 1 99 ? 12.613 2.919 -18.454 1.00 69.50 99 PHE A N 1
ATOM 812 C CA . PHE A 1 99 ? 12.131 1.540 -18.510 1.00 69.50 99 PHE A CA 1
ATOM 813 C C . PHE A 1 99 ? 13.188 0.559 -17.982 1.00 69.50 99 PHE A C 1
ATOM 815 O O . PHE A 1 99 ? 12.874 -0.317 -17.178 1.00 69.50 99 PHE A O 1
ATOM 822 N N . LEU A 1 100 ? 14.463 0.764 -18.331 1.00 68.19 100 LEU A N 1
ATOM 823 C CA . LEU A 1 100 ? 15.604 0.004 -17.804 1.00 68.19 100 LEU A CA 1
ATOM 824 C C . LEU A 1 100 ? 15.712 0.108 -16.282 1.00 68.19 100 LEU A C 1
ATOM 826 O O . LEU A 1 100 ? 15.941 -0.892 -15.614 1.00 68.19 100 LEU A O 1
ATOM 830 N N . ALA A 1 101 ? 15.521 1.291 -15.701 1.00 67.50 101 ALA A N 1
ATOM 831 C CA . ALA A 1 101 ? 15.536 1.479 -14.252 1.00 67.50 101 ALA A CA 1
ATOM 832 C C . ALA A 1 101 ? 14.354 0.787 -13.548 1.00 67.50 101 ALA A C 1
ATOM 834 O O . ALA A 1 101 ? 14.453 0.466 -12.363 1.00 67.50 101 ALA A O 1
ATOM 835 N N . MET A 1 102 ? 13.247 0.562 -14.263 1.00 69.50 102 MET A N 1
ATOM 836 C CA . MET A 1 102 ? 12.068 -0.152 -13.770 1.00 69.50 102 MET A CA 1
ATOM 837 C C . MET A 1 102 ? 12.225 -1.674 -13.876 1.00 69.50 102 MET A C 1
ATOM 839 O O . MET A 1 102 ? 11.839 -2.389 -12.954 1.00 69.50 102 MET A O 1
ATOM 843 N N . SER A 1 103 ? 12.805 -2.165 -14.974 1.00 67.75 103 SER A N 1
ATOM 844 C CA . SER A 1 103 ? 12.963 -3.595 -15.260 1.00 67.75 103 SER A CA 1
ATOM 845 C C . SER A 1 103 ? 14.248 -4.193 -14.679 1.00 67.75 103 SER A C 1
ATOM 847 O O . SER A 1 103 ? 14.278 -5.363 -14.290 1.00 67.75 103 SER A O 1
ATOM 849 N N . SER A 1 104 ? 15.319 -3.404 -14.579 1.00 67.62 104 SER A N 1
ATOM 850 C CA . SER A 1 104 ? 16.584 -3.861 -14.013 1.00 67.62 104 SER A CA 1
ATOM 851 C C . SER A 1 104 ? 16.536 -3.858 -12.488 1.00 67.62 104 SER A C 1
ATOM 853 O O . SER A 1 104 ? 16.132 -2.895 -11.835 1.00 67.62 104 SER A O 1
ATOM 855 N N . ARG A 1 105 ? 17.002 -4.966 -11.904 1.00 62.12 105 ARG A N 1
ATOM 856 C CA . ARG A 1 105 ? 17.203 -5.148 -10.461 1.00 62.12 105 ARG A CA 1
ATOM 857 C C . ARG A 1 105 ? 18.349 -4.258 -9.976 1.00 62.12 105 ARG A C 1
ATOM 859 O O . ARG A 1 105 ? 19.436 -4.725 -9.642 1.00 62.12 105 ARG A O 1
ATOM 866 N N . THR A 1 106 ? 18.134 -2.950 -9.961 1.00 72.19 106 THR A N 1
ATOM 867 C CA . THR A 1 106 ? 19.086 -2.028 -9.349 1.00 72.19 106 THR A CA 1
ATOM 868 C C . THR A 1 106 ? 19.108 -2.277 -7.837 1.00 72.19 106 THR A C 1
ATOM 870 O O . THR A 1 106 ? 18.062 -2.583 -7.254 1.00 72.19 106 THR A O 1
ATOM 873 N N . PRO A 1 107 ? 20.256 -2.128 -7.154 1.00 74.38 107 PRO A N 1
ATOM 874 C CA . PRO A 1 107 ? 20.320 -2.248 -5.694 1.00 74.38 107 PRO A CA 1
ATOM 875 C C . PRO A 1 107 ? 19.290 -1.353 -4.985 1.00 74.38 107 PRO A C 1
ATOM 877 O O . PRO A 1 107 ? 18.739 -1.722 -3.949 1.00 74.38 107 PRO A O 1
ATOM 880 N N . LEU A 1 108 ? 18.985 -0.202 -5.593 1.00 73.88 108 LEU A N 1
ATOM 881 C CA . LEU A 1 108 ? 17.990 0.745 -5.110 1.00 73.88 108 LEU A CA 1
ATOM 882 C C . LEU A 1 108 ? 16.558 0.196 -5.210 1.00 73.88 108 LEU A C 1
ATOM 884 O O . LEU A 1 108 ? 15.803 0.329 -4.250 1.00 73.88 108 LEU A O 1
ATOM 888 N N . SER A 1 109 ? 16.204 -0.482 -6.310 1.00 74.69 109 SER A N 1
ATOM 889 C CA . SER A 1 109 ? 14.900 -1.154 -6.451 1.00 74.69 109 SER A CA 1
ATOM 890 C C . SER A 1 109 ? 14.684 -2.238 -5.387 1.00 74.69 109 SER A C 1
ATOM 892 O O . SER A 1 109 ? 13.611 -2.336 -4.798 1.00 74.69 109 SER A O 1
ATOM 894 N N . GLY A 1 110 ? 15.724 -3.012 -5.055 1.00 77.75 110 GLY A N 1
ATOM 895 C CA . GLY A 1 110 ? 15.637 -4.023 -3.998 1.00 77.75 110 GLY A CA 1
ATOM 896 C C . GLY A 1 110 ? 15.377 -3.407 -2.620 1.00 77.75 110 GLY A C 1
ATOM 897 O O . GLY A 1 110 ? 14.560 -3.916 -1.847 1.00 77.75 110 GLY A O 1
ATOM 898 N N . ALA A 1 111 ? 16.025 -2.276 -2.323 1.00 79.62 111 ALA A N 1
ATOM 899 C CA . ALA A 1 111 ? 15.812 -1.549 -1.076 1.00 79.62 111 ALA A CA 1
ATOM 900 C C . ALA A 1 111 ? 14.382 -0.997 -0.971 1.00 79.62 111 ALA A C 1
ATOM 902 O O . ALA A 1 111 ? 13.745 -1.156 0.071 1.00 79.62 111 ALA A O 1
ATOM 903 N N . THR A 1 112 ? 13.840 -0.407 -2.040 1.00 82.44 112 THR A N 1
ATOM 904 C CA . THR A 1 112 ? 12.477 0.150 -2.029 1.00 82.44 112 THR A CA 1
ATOM 905 C C . THR A 1 112 ? 11.411 -0.935 -1.912 1.00 82.44 112 THR A C 1
ATOM 907 O O . THR A 1 112 ? 10.457 -0.753 -1.157 1.00 82.44 112 THR A O 1
ATOM 910 N N . MET A 1 113 ? 11.601 -2.096 -2.550 1.00 80.44 113 MET A N 1
ATOM 911 C CA . MET A 1 113 ? 10.726 -3.263 -2.366 1.00 80.44 113 MET A CA 1
ATOM 912 C C . MET A 1 113 ? 10.749 -3.783 -0.924 1.00 80.44 113 MET A C 1
ATOM 914 O O . MET A 1 113 ? 9.703 -4.116 -0.363 1.00 80.44 113 MET A O 1
ATOM 918 N N . THR A 1 114 ? 11.930 -3.818 -0.301 1.00 81.38 114 THR A N 1
ATOM 919 C CA . THR A 1 114 ? 12.083 -4.260 1.093 1.00 81.38 114 THR A CA 1
ATOM 920 C C . THR A 1 114 ? 11.380 -3.297 2.048 1.00 81.38 114 THR A C 1
ATOM 922 O O . THR A 1 114 ? 10.588 -3.720 2.887 1.00 81.38 114 THR A O 1
ATOM 925 N N . VAL A 1 115 ? 11.608 -1.991 1.885 1.00 86.00 115 VAL A N 1
ATOM 926 C CA . VAL A 1 115 ? 10.951 -0.951 2.690 1.00 86.00 115 VAL A CA 1
ATOM 927 C C . VAL A 1 115 ? 9.434 -0.995 2.500 1.00 86.00 115 VAL A C 1
ATOM 929 O O . VAL A 1 115 ? 8.701 -0.985 3.486 1.00 86.00 115 VAL A O 1
ATOM 932 N N . GLY A 1 116 ? 8.955 -1.112 1.258 1.00 85.44 116 GLY A N 1
ATOM 933 C CA . GLY A 1 116 ? 7.529 -1.243 0.958 1.00 85.44 116 GLY A CA 1
ATOM 934 C C . GLY A 1 116 ? 6.896 -2.457 1.639 1.00 85.44 116 GLY A C 1
ATOM 935 O O . GLY A 1 116 ? 5.836 -2.330 2.248 1.00 85.44 116 GLY A O 1
ATOM 936 N N . SER A 1 117 ? 7.583 -3.603 1.625 1.00 81.88 117 SER A N 1
ATOM 937 C CA . SER A 1 117 ? 7.124 -4.827 2.294 1.00 81.88 117 SER A CA 1
ATOM 938 C C . SER A 1 117 ? 7.001 -4.639 3.807 1.00 81.88 117 SER A C 1
ATOM 940 O O . SER A 1 117 ? 5.973 -4.980 4.384 1.00 81.88 117 SER A O 1
ATOM 942 N N . ILE A 1 118 ? 7.999 -4.022 4.448 1.00 84.19 118 ILE A N 1
ATOM 943 C CA . ILE A 1 118 ? 7.984 -3.756 5.894 1.00 84.19 118 ILE A CA 1
ATOM 944 C C . ILE A 1 118 ? 6.825 -2.829 6.271 1.00 84.19 118 ILE A C 1
ATOM 946 O O . ILE A 1 118 ? 6.096 -3.105 7.229 1.00 84.19 118 ILE A O 1
ATOM 950 N N . ILE A 1 119 ? 6.640 -1.729 5.534 1.00 86.50 119 ILE A N 1
ATOM 951 C CA . ILE A 1 119 ? 5.572 -0.772 5.840 1.00 86.50 119 ILE A CA 1
ATOM 952 C C . ILE A 1 119 ? 4.199 -1.412 5.607 1.00 86.50 119 ILE A C 1
ATOM 954 O O . ILE A 1 119 ? 3.293 -1.212 6.415 1.00 86.50 119 ILE A O 1
ATOM 958 N N . ASN A 1 120 ? 4.054 -2.224 4.558 1.00 82.06 120 ASN A N 1
ATOM 959 C CA . ASN A 1 120 ? 2.814 -2.939 4.277 1.00 82.06 120 ASN A CA 1
ATOM 960 C C . ASN A 1 120 ? 2.455 -3.926 5.399 1.00 82.06 120 ASN A C 1
ATOM 962 O O . ASN A 1 120 ? 1.353 -3.872 5.942 1.00 82.06 120 ASN A O 1
ATOM 966 N N . THR A 1 121 ? 3.411 -4.754 5.826 1.00 81.62 121 THR A N 1
ATOM 967 C CA . THR A 1 121 ? 3.229 -5.666 6.964 1.00 81.62 121 THR A CA 1
ATOM 968 C C . THR A 1 121 ? 2.874 -4.895 8.235 1.00 81.62 121 THR A C 1
ATOM 970 O O . THR A 1 121 ? 1.969 -5.281 8.968 1.00 81.62 121 THR A O 1
ATOM 973 N N . THR A 1 122 ? 3.521 -3.751 8.475 1.00 83.69 122 THR A N 1
ATOM 974 C CA . THR A 1 122 ? 3.214 -2.892 9.630 1.00 83.69 122 THR A CA 1
ATOM 975 C C . THR A 1 122 ? 1.781 -2.352 9.571 1.00 83.69 122 THR A C 1
ATOM 977 O O . THR A 1 122 ? 1.080 -2.364 10.579 1.00 83.69 122 THR A O 1
ATOM 980 N N . SER A 1 123 ? 1.321 -1.915 8.395 1.00 84.44 123 SER A N 1
ATOM 981 C CA . SER A 1 123 ? -0.049 -1.432 8.173 1.00 84.44 123 SER A CA 1
ATOM 982 C C . SER A 1 123 ? -1.088 -2.514 8.487 1.00 84.44 123 SER A C 1
ATOM 984 O O . SER A 1 123 ? -2.077 -2.249 9.174 1.00 84.44 123 SER A O 1
ATOM 986 N N . LEU A 1 124 ? -0.824 -3.753 8.062 1.00 80.38 124 LEU A N 1
ATOM 987 C CA . LEU A 1 124 ? -1.678 -4.907 8.341 1.00 80.38 124 LEU A CA 1
ATOM 988 C C . LEU A 1 124 ? -1.743 -5.212 9.846 1.00 80.38 124 LEU A C 1
ATOM 990 O O . LEU A 1 124 ? -2.832 -5.289 10.409 1.00 80.38 124 LEU A O 1
ATOM 994 N N . VAL A 1 125 ? -0.594 -5.238 10.528 1.00 83.50 125 VAL A N 1
ATOM 995 C CA . VAL A 1 125 ? -0.523 -5.431 11.988 1.00 83.50 125 VAL A CA 1
ATOM 996 C C . VAL A 1 125 ? -1.275 -4.329 12.748 1.00 83.50 125 VAL A C 1
ATOM 998 O O . VAL A 1 125 ? -1.971 -4.610 13.725 1.00 83.50 125 VAL A O 1
ATOM 1001 N N . LEU A 1 126 ? -1.172 -3.069 12.312 1.00 86.12 126 LEU A N 1
ATOM 1002 C CA . LEU A 1 126 ? -1.914 -1.955 12.916 1.00 86.12 126 LEU A CA 1
ATOM 1003 C C . LEU A 1 126 ? -3.428 -2.084 12.689 1.00 86.12 126 LEU A C 1
ATOM 1005 O O . LEU A 1 126 ? -4.209 -1.805 13.604 1.00 86.12 126 LEU A O 1
ATOM 1009 N N . SER A 1 127 ? -3.842 -2.522 11.497 1.00 83.75 127 SER A N 1
ATOM 1010 C CA . SER A 1 127 ? -5.244 -2.799 11.169 1.00 83.75 127 SER A CA 1
ATOM 1011 C C . SER A 1 127 ? -5.821 -3.904 12.061 1.00 83.75 127 SER A C 1
ATOM 1013 O O . SER A 1 127 ? -6.890 -3.730 12.656 1.00 83.75 127 SER A O 1
ATOM 1015 N N . ASP A 1 128 ? -5.089 -5.000 12.238 1.00 83.69 128 ASP A N 1
ATOM 1016 C CA . ASP A 1 128 ? -5.500 -6.102 13.109 1.00 83.69 128 ASP A CA 1
ATOM 1017 C C . ASP A 1 128 ? -5.525 -5.684 14.577 1.00 83.69 128 ASP A C 1
ATOM 1019 O O . ASP A 1 128 ? -6.480 -5.984 15.294 1.00 83.69 128 ASP A O 1
ATOM 1023 N N . GLY A 1 129 ? -4.537 -4.902 15.019 1.00 84.81 129 GLY A N 1
ATOM 1024 C CA . GLY A 1 129 ? -4.509 -4.317 16.357 1.00 84.81 129 GLY A CA 1
ATOM 1025 C C . GLY A 1 129 ? -5.760 -3.485 16.664 1.00 84.81 129 GLY A C 1
ATOM 1026 O O . GLY A 1 129 ? -6.321 -3.596 17.758 1.00 84.81 129 GLY A O 1
ATOM 1027 N N . LEU A 1 130 ? -6.259 -2.707 15.693 1.00 83.94 130 LEU A N 1
ATOM 1028 C CA . LEU A 1 130 ? -7.519 -1.960 15.821 1.00 83.94 130 LEU A CA 1
ATOM 1029 C C . LEU A 1 130 ? -8.737 -2.880 15.948 1.00 83.94 130 LEU A C 1
ATOM 1031 O O . LEU A 1 130 ? -9.642 -2.598 16.742 1.00 83.94 130 LEU A O 1
ATOM 1035 N N . LEU A 1 131 ? -8.778 -3.964 15.172 1.00 82.19 131 LEU A N 1
ATOM 1036 C CA . LEU A 1 131 ? -9.869 -4.936 15.210 1.00 82.19 131 LEU A CA 1
ATOM 1037 C C . LEU A 1 131 ? -9.877 -5.684 16.551 1.00 82.19 131 LEU A C 1
ATOM 1039 O O . LEU A 1 131 ? -10.920 -5.782 17.200 1.00 82.19 131 LEU A O 1
ATOM 1043 N N . ILE A 1 132 ? -8.706 -6.103 17.030 1.00 86.06 132 ILE A N 1
ATOM 1044 C CA . ILE A 1 132 ? -8.514 -6.738 18.338 1.00 86.06 132 ILE A CA 1
ATOM 1045 C C . ILE A 1 132 ? -8.946 -5.805 19.468 1.00 86.06 132 ILE A C 1
ATOM 1047 O O . ILE A 1 132 ? -9.715 -6.213 20.342 1.00 86.06 132 ILE A O 1
ATOM 1051 N N . TRP A 1 133 ? -8.506 -4.544 19.438 1.00 84.38 133 TRP A N 1
ATOM 1052 C CA . TRP A 1 133 ? -8.896 -3.530 20.420 1.00 84.38 133 TRP A CA 1
ATOM 1053 C C . TRP A 1 133 ? -10.421 -3.378 20.508 1.00 84.38 133 TRP A C 1
ATOM 1055 O O . TRP A 1 133 ? -10.996 -3.279 21.595 1.00 84.38 133 TRP A O 1
ATOM 1065 N N . ARG A 1 134 ? -11.108 -3.422 19.363 1.00 76.94 134 ARG A N 1
ATOM 1066 C CA . ARG A 1 134 ? -12.574 -3.381 19.313 1.00 76.94 134 ARG A CA 1
ATOM 1067 C C . ARG A 1 134 ? -13.215 -4.624 19.898 1.00 76.94 134 ARG A C 1
ATOM 1069 O O . ARG A 1 134 ? -14.146 -4.488 20.688 1.00 76.94 134 ARG A O 1
ATOM 1076 N N . CYS A 1 135 ? -12.731 -5.808 19.537 1.00 83.62 135 CYS A N 1
ATOM 1077 C CA . CYS A 1 135 ? -13.231 -7.062 20.093 1.00 83.62 135 CYS A CA 1
ATOM 1078 C C . CYS A 1 135 ? -13.052 -7.109 21.617 1.00 83.62 135 CYS A C 1
ATOM 1080 O O . CYS A 1 135 ? -13.959 -7.553 22.317 1.00 83.62 135 CYS A O 1
ATOM 1082 N N . HIS A 1 136 ? -11.937 -6.587 22.135 1.00 84.31 136 HIS A N 1
ATOM 1083 C CA . HIS A 1 136 ? -11.690 -6.465 23.573 1.00 84.31 136 HIS A CA 1
ATOM 1084 C C . HIS A 1 136 ? -12.735 -5.580 24.265 1.00 84.31 136 HIS A C 1
ATOM 1086 O O . HIS A 1 136 ? -13.310 -5.980 25.279 1.00 84.31 136 HIS A O 1
ATOM 1092 N N . ASN A 1 137 ? -13.019 -4.402 23.702 1.00 82.12 137 ASN A N 1
ATOM 1093 C CA . ASN A 1 137 ? -13.991 -3.476 24.285 1.00 82.12 137 ASN A CA 1
ATOM 1094 C C . ASN A 1 137 ? -15.435 -3.982 24.168 1.00 82.12 137 ASN A C 1
ATOM 1096 O O . ASN A 1 137 ? -16.226 -3.755 25.077 1.00 82.12 137 ASN A O 1
ATOM 1100 N N . LEU A 1 138 ? -15.776 -4.692 23.086 1.00 82.69 138 LEU A N 1
ATOM 1101 C CA . LEU A 1 138 ? -17.106 -5.281 22.904 1.00 82.69 138 LEU A CA 1
ATOM 1102 C C . LEU A 1 138 ? -17.382 -6.399 23.924 1.00 82.69 138 LEU A C 1
ATOM 1104 O O . LEU A 1 138 ? -18.509 -6.555 24.383 1.00 82.69 138 LEU A O 1
ATOM 1108 N N . TRP A 1 139 ? -16.350 -7.162 24.298 1.00 84.81 139 TRP A N 1
ATOM 1109 C CA . TRP A 1 139 ? -16.467 -8.318 25.190 1.00 84.81 139 TRP A CA 1
ATOM 1110 C C . TRP A 1 139 ? -16.081 -8.044 26.645 1.00 84.81 139 TRP A C 1
ATOM 1112 O O . TRP A 1 139 ? -15.650 -8.963 27.344 1.00 84.81 139 TRP A O 1
ATOM 1122 N N . ASN A 1 140 ? -16.240 -6.802 27.118 1.00 85.75 140 ASN A N 1
ATOM 1123 C CA . ASN A 1 140 ? -15.958 -6.412 28.507 1.00 85.75 140 ASN A CA 1
ATOM 1124 C C . ASN A 1 140 ? -14.576 -6.895 28.995 1.00 85.75 140 ASN A C 1
ATOM 1126 O O . ASN A 1 140 ? -14.447 -7.424 30.099 1.00 85.75 140 ASN A O 1
ATOM 1130 N N . CYS A 1 141 ? -13.544 -6.747 28.159 1.00 80.12 141 CYS A N 1
ATOM 1131 C CA . CYS A 1 141 ? -12.160 -7.106 28.479 1.00 80.12 141 CYS A CA 1
ATOM 1132 C C . CYS A 1 141 ? -11.880 -8.617 28.658 1.00 80.12 141 CYS A C 1
ATOM 1134 O O . CYS A 1 141 ? -10.899 -9.001 29.299 1.00 80.12 141 CYS A O 1
ATOM 1136 N N . SER A 1 142 ? -12.706 -9.510 28.098 1.00 85.81 142 SER A N 1
ATOM 1137 C CA . SER A 1 142 ? -12.451 -10.958 28.163 1.00 85.81 142 SER A CA 1
ATOM 1138 C C . SER A 1 142 ? -11.266 -11.385 27.281 1.00 85.81 142 SER A C 1
ATOM 1140 O O . SER A 1 142 ? -11.359 -11.447 26.054 1.00 85.81 142 SER A O 1
ATOM 1142 N N . PHE A 1 143 ? -10.147 -11.750 27.915 1.00 80.19 143 PHE A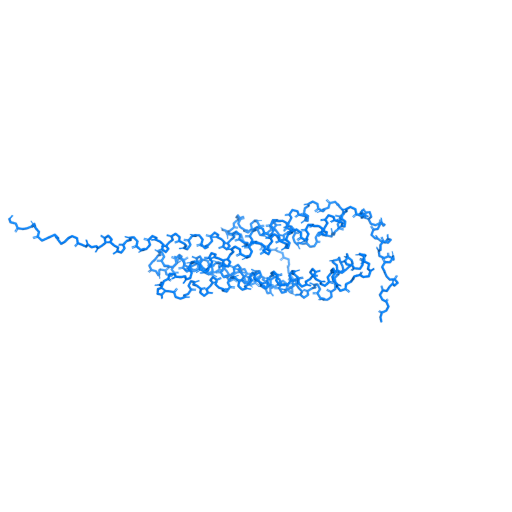 N 1
ATOM 1143 C CA . PHE A 1 143 ? -8.889 -12.117 27.244 1.00 80.19 143 PHE A CA 1
ATOM 1144 C C . PHE A 1 143 ? -8.972 -13.359 26.342 1.00 80.19 143 PHE A C 1
ATOM 1146 O O . PHE A 1 143 ? -8.181 -13.508 25.411 1.00 80.19 143 PHE A O 1
ATOM 1153 N N . ARG A 1 144 ? -9.933 -14.257 26.591 1.00 82.50 144 ARG A N 1
ATOM 1154 C CA . ARG A 1 144 ? -10.031 -15.554 25.895 1.00 82.50 144 ARG A CA 1
ATOM 1155 C C . ARG A 1 144 ? -10.292 -15.427 24.393 1.00 82.50 144 ARG A C 1
ATOM 1157 O O . ARG A 1 144 ? -9.950 -16.335 23.651 1.00 82.50 144 ARG A O 1
ATOM 1164 N N . ILE A 1 145 ? -10.895 -14.324 23.954 1.00 77.94 145 ILE A N 1
ATOM 1165 C CA . ILE A 1 145 ? -11.279 -14.109 22.549 1.00 77.94 145 ILE A CA 1
ATOM 1166 C C . ILE A 1 145 ? -10.137 -13.448 21.757 1.00 77.94 145 ILE A C 1
ATOM 1168 O O . ILE A 1 145 ? -10.061 -13.576 20.540 1.00 77.94 145 ILE A O 1
ATOM 1172 N N . ILE A 1 146 ? -9.209 -12.784 22.449 1.00 80.50 146 ILE A N 1
ATOM 1173 C CA . ILE A 1 146 ? -8.116 -12.001 21.851 1.00 80.50 146 ILE A CA 1
ATOM 1174 C C . ILE A 1 146 ? -6.897 -12.860 21.530 1.00 80.50 146 ILE A C 1
ATOM 1176 O O . ILE A 1 146 ? -6.130 -12.527 20.630 1.00 80.50 146 ILE A O 1
ATOM 1180 N N . SER A 1 147 ? -6.724 -13.981 22.231 1.00 79.25 147 SER A N 1
ATOM 1181 C CA . SER A 1 147 ? -5.581 -14.866 22.005 1.00 79.25 147 SER A CA 1
ATOM 1182 C C . SER A 1 147 ? -5.542 -15.418 20.581 1.00 79.25 147 SER A C 1
ATOM 1184 O O . SER A 1 147 ? -4.456 -15.582 20.039 1.00 79.25 147 SER A O 1
ATOM 1186 N N . ILE A 1 148 ? -6.705 -15.665 19.966 1.00 80.12 148 ILE A N 1
ATOM 1187 C CA . ILE A 1 148 ? -6.799 -16.241 18.620 1.00 80.12 148 ILE A CA 1
ATOM 1188 C C . ILE A 1 148 ? -6.246 -15.265 17.561 1.00 80.12 148 ILE A C 1
ATOM 1190 O O . ILE A 1 148 ? -5.299 -15.651 16.876 1.00 80.12 148 ILE A O 1
ATOM 1194 N N . PRO A 1 149 ? -6.738 -14.011 17.447 1.00 76.00 149 PRO A N 1
ATOM 1195 C CA . PRO A 1 149 ? -6.145 -13.022 16.549 1.00 76.00 149 PRO A CA 1
ATOM 1196 C C . PRO A 1 149 ? -4.658 -12.785 16.805 1.00 76.00 149 PRO A C 1
ATOM 1198 O O . PRO A 1 149 ? -3.883 -12.817 15.864 1.00 76.00 149 PRO A O 1
ATOM 1201 N N . VAL A 1 150 ? -4.243 -12.617 18.069 1.00 78.25 150 VAL A N 1
ATOM 1202 C CA . VAL A 1 150 ? -2.838 -12.333 18.416 1.00 78.25 150 VAL A CA 1
ATOM 1203 C C . VAL A 1 150 ? -1.917 -13.475 17.994 1.00 78.25 150 VAL A C 1
ATOM 1205 O O . VAL A 1 150 ? -0.829 -13.237 17.477 1.00 78.25 150 VAL A O 1
ATOM 1208 N N . PHE A 1 151 ? -2.346 -14.721 18.195 1.00 79.31 151 PHE A N 1
ATOM 1209 C CA . PHE A 1 151 ? -1.583 -15.885 17.759 1.00 79.31 151 PHE A CA 1
ATOM 1210 C C . PHE A 1 151 ? -1.449 -15.932 16.231 1.00 79.31 151 PHE A C 1
ATOM 1212 O O . PHE A 1 151 ? -0.372 -16.248 15.729 1.00 79.31 151 PHE A O 1
ATOM 1219 N N . LEU A 1 152 ? -2.508 -15.561 15.503 1.00 77.31 152 LEU A N 1
ATOM 1220 C CA . LEU A 1 152 ? -2.483 -15.448 14.045 1.00 77.31 152 LEU A CA 1
ATOM 1221 C C . LEU A 1 152 ? -1.480 -14.375 13.588 1.00 77.31 152 LEU A C 1
ATOM 1223 O O . LEU A 1 152 ? -0.615 -14.665 12.766 1.00 77.31 152 LEU A O 1
ATOM 1227 N N . THR A 1 153 ? -1.515 -13.183 14.198 1.00 71.75 153 THR A N 1
ATOM 1228 C CA . THR A 1 153 ? -0.611 -12.076 13.843 1.00 71.75 153 THR A CA 1
ATOM 1229 C C . THR A 1 153 ? 0.856 -12.423 14.114 1.00 71.75 153 THR A C 1
ATOM 1231 O O . THR A 1 153 ? 1.742 -12.060 13.343 1.00 71.75 153 THR A O 1
ATOM 1234 N N . ILE A 1 154 ? 1.138 -13.156 15.200 1.00 77.19 154 ILE A N 1
ATOM 1235 C CA . ILE A 1 154 ? 2.493 -13.643 15.511 1.00 77.19 154 ILE A CA 1
ATOM 1236 C C . ILE A 1 154 ? 2.949 -14.691 14.484 1.00 77.19 154 ILE A C 1
ATOM 1238 O O . ILE A 1 154 ? 4.122 -14.697 14.106 1.00 77.19 154 ILE A O 1
ATOM 1242 N N . GLY A 1 155 ? 2.039 -15.552 14.020 1.00 76.50 155 GLY A N 1
ATOM 1243 C CA . GLY A 1 155 ? 2.311 -16.523 12.960 1.00 76.50 155 GLY A CA 1
ATOM 1244 C C . GLY A 1 155 ? 2.749 -15.849 11.659 1.00 76.50 155 GLY A C 1
ATOM 1245 O O . GLY A 1 155 ? 3.803 -16.189 11.121 1.00 76.50 155 GLY A O 1
ATOM 1246 N N . GLU A 1 156 ? 2.002 -14.840 11.210 1.00 67.12 156 GLU A N 1
ATOM 1247 C CA . GLU A 1 156 ? 2.313 -14.086 9.986 1.00 67.12 156 GLU A CA 1
ATOM 1248 C C . GLU A 1 156 ? 3.625 -13.293 10.098 1.00 67.12 156 GLU A C 1
ATOM 1250 O O . GLU A 1 156 ? 4.452 -13.301 9.183 1.00 67.12 156 GLU A O 1
ATOM 1255 N N . ALA A 1 157 ? 3.884 -12.666 11.252 1.00 65.50 157 ALA A N 1
ATOM 1256 C CA . ALA A 1 157 ? 5.140 -11.952 11.492 1.00 65.50 157 ALA A CA 1
ATOM 1257 C C . ALA A 1 157 ? 6.371 -12.886 11.493 1.00 65.50 157 ALA A C 1
ATOM 1259 O O . ALA A 1 157 ? 7.474 -12.476 11.114 1.00 65.50 157 ALA A O 1
ATOM 1260 N N . GLY A 1 158 ? 6.197 -14.149 11.900 1.00 69.31 158 GLY A N 1
ATOM 1261 C CA . GLY A 1 158 ? 7.254 -15.163 11.911 1.00 69.31 158 GLY A CA 1
ATOM 1262 C C . GLY A 1 158 ? 7.665 -15.650 10.516 1.00 69.31 158 GLY A C 1
ATOM 1263 O O . GLY A 1 158 ? 8.843 -15.950 10.283 1.00 69.31 158 GLY A O 1
ATOM 1264 N N . GLU A 1 159 ? 6.733 -15.678 9.561 1.00 64.62 159 GLU A N 1
ATOM 1265 C CA . GLU A 1 159 ? 7.010 -16.112 8.185 1.00 64.62 159 GLU A CA 1
ATOM 1266 C C . GLU A 1 159 ? 7.914 -15.108 7.446 1.00 64.62 159 GLU A C 1
ATOM 1268 O O . GLU A 1 159 ? 8.844 -15.492 6.732 1.00 64.62 159 GLU A O 1
ATOM 1273 N N . HIS A 1 160 ? 7.759 -13.811 7.730 1.00 59.84 160 HIS A N 1
ATOM 1274 C CA . HIS A 1 160 ? 8.586 -12.765 7.119 1.00 59.84 160 HIS A CA 1
ATOM 1275 C C . HIS A 1 160 ? 10.074 -12.861 7.507 1.00 59.84 160 HIS A C 1
ATOM 1277 O O . HIS A 1 160 ? 10.951 -12.465 6.742 1.00 59.84 160 HIS A O 1
ATOM 1283 N N . SER A 1 161 ? 10.379 -13.438 8.674 1.00 56.38 161 SER A N 1
ATOM 1284 C CA . SER A 1 161 ? 11.759 -13.622 9.151 1.00 56.38 161 SER A CA 1
ATOM 1285 C C . SER A 1 161 ? 12.417 -14.909 8.637 1.00 56.38 161 SER A C 1
ATOM 1287 O O . SER A 1 161 ? 13.644 -15.021 8.634 1.00 56.38 161 SER A O 1
ATOM 1289 N N . SER A 1 162 ? 11.627 -15.892 8.196 1.00 55.66 162 SER A N 1
ATOM 1290 C CA . SER A 1 162 ? 12.124 -17.215 7.791 1.00 55.66 162 SER A CA 1
ATOM 1291 C C . SER A 1 162 ? 12.378 -17.341 6.283 1.00 55.66 162 SER A C 1
ATOM 1293 O O . SER A 1 162 ? 13.181 -18.182 5.872 1.00 55.66 162 SER A O 1
ATOM 1295 N N . SER A 1 163 ? 11.850 -16.424 5.462 1.00 50.84 163 SER A N 1
ATOM 1296 C CA . SER A 1 163 ? 12.110 -16.363 4.011 1.00 50.84 163 SER A CA 1
ATOM 1297 C C . SER A 1 163 ? 13.563 -16.017 3.619 1.00 50.84 163 SER A C 1
ATOM 1299 O O . SER A 1 163 ? 13.868 -15.906 2.431 1.00 50.84 163 SER A O 1
ATOM 1301 N N . MET A 1 164 ? 14.487 -15.872 4.575 1.00 49.16 164 MET A N 1
ATOM 1302 C CA . MET A 1 164 ? 15.906 -15.621 4.290 1.00 49.16 164 MET A CA 1
ATOM 1303 C C . MET A 1 164 ? 16.785 -16.885 4.274 1.00 49.16 164 MET A C 1
ATOM 1305 O O . MET A 1 164 ? 17.960 -16.787 3.922 1.00 49.16 164 MET A O 1
ATOM 1309 N N . LYS A 1 165 ? 16.266 -18.077 4.618 1.00 48.44 165 LYS A N 1
ATOM 1310 C CA . LYS A 1 165 ? 17.043 -19.335 4.585 1.00 48.44 165 LYS A CA 1
ATOM 1311 C C . LYS A 1 165 ? 16.179 -20.529 4.150 1.00 48.44 165 LYS A C 1
ATOM 1313 O O . LYS A 1 165 ? 15.580 -21.198 4.977 1.00 48.44 165 LYS A O 1
ATOM 1318 N N . SER A 1 166 ? 16.129 -20.761 2.837 1.00 65.56 166 SER A N 1
ATOM 1319 C CA . SER A 1 166 ? 15.745 -22.003 2.130 1.00 65.56 166 SER A CA 1
ATOM 1320 C C . SER A 1 166 ? 15.116 -23.153 2.953 1.00 65.56 166 SER A C 1
ATOM 1322 O O . SER A 1 166 ? 15.861 -23.943 3.533 1.00 65.56 166 SER A O 1
ATOM 1324 N N . VAL A 1 167 ? 13.789 -23.352 2.893 1.00 43.91 167 VAL A N 1
ATOM 1325 C CA . VAL A 1 167 ? 13.116 -24.641 3.203 1.00 43.91 167 VAL A CA 1
ATOM 1326 C C . VAL A 1 167 ? 11.815 -24.777 2.370 1.00 43.91 167 VAL A C 1
ATOM 1328 O O . VAL A 1 167 ? 11.122 -23.777 2.188 1.00 43.91 167 VAL A O 1
ATOM 1331 N N . PRO A 1 168 ? 11.479 -25.976 1.838 1.00 48.38 168 PRO A N 1
ATOM 1332 C CA . PRO A 1 168 ? 10.254 -26.253 1.069 1.00 48.38 168 PRO A CA 1
ATOM 1333 C C . PRO A 1 168 ? 9.017 -26.535 1.962 1.00 48.38 168 PRO A C 1
ATOM 1335 O O . PRO A 1 168 ? 9.144 -26.645 3.182 1.00 48.38 168 PRO A O 1
ATOM 1338 N N . PRO A 1 169 ? 7.802 -26.661 1.383 1.00 61.62 169 PRO A N 1
ATOM 1339 C CA . PRO A 1 169 ? 6.552 -26.422 2.098 1.00 61.62 169 PRO A CA 1
ATOM 1340 C C . PRO A 1 169 ? 5.952 -27.695 2.701 1.00 61.62 169 PRO A C 1
ATOM 1342 O O . PRO A 1 169 ? 6.057 -28.770 2.105 1.00 61.62 169 PRO A O 1
ATOM 1345 N N . LYS A 1 170 ? 5.197 -27.544 3.801 1.00 52.06 170 LYS A N 1
ATOM 1346 C CA . LYS A 1 170 ? 3.873 -28.179 3.951 1.00 52.06 170 LYS A CA 1
ATOM 1347 C C . LYS A 1 170 ? 3.091 -27.704 5.184 1.00 52.06 170 LYS A C 1
ATOM 1349 O O . LYS A 1 170 ? 3.470 -27.960 6.317 1.00 52.06 170 LYS A O 1
ATOM 1354 N N . LEU A 1 171 ? 1.914 -27.165 4.864 1.00 53.69 171 LEU A N 1
ATOM 1355 C CA . LEU A 1 171 ? 0.624 -27.358 5.531 1.00 53.69 171 LEU A CA 1
ATOM 1356 C C . LEU A 1 171 ? 0.467 -26.852 6.979 1.00 53.69 171 LEU A C 1
ATOM 1358 O O . LEU A 1 171 ? 0.578 -27.613 7.934 1.00 53.69 171 LEU A O 1
ATOM 1362 N N . MET A 1 172 ? -0.032 -25.622 7.121 1.00 42.94 172 MET A N 1
ATOM 1363 C CA . MET A 1 172 ? -0.999 -25.330 8.181 1.00 42.94 172 MET A CA 1
ATOM 1364 C C . MET A 1 172 ? -2.019 -24.304 7.679 1.00 42.94 172 MET A C 1
ATOM 1366 O O . MET A 1 172 ? -1.704 -23.150 7.426 1.00 42.94 172 MET A O 1
ATOM 1370 N N . ARG A 1 173 ? -3.244 -24.781 7.444 1.00 69.25 173 ARG A N 1
ATOM 1371 C CA . ARG A 1 173 ? -4.380 -24.030 6.900 1.00 69.25 173 ARG A CA 1
ATOM 1372 C C . ARG A 1 173 ? -5.395 -23.865 8.025 1.00 69.25 173 ARG A C 1
ATOM 1374 O O . ARG A 1 173 ? -5.995 -24.864 8.414 1.00 69.25 173 ARG A O 1
ATOM 1381 N N . SER A 1 174 ? -5.617 -22.648 8.526 1.00 50.62 174 SER A N 1
ATOM 1382 C CA . SER A 1 174 ? -6.840 -22.347 9.281 1.00 50.62 174 SER A CA 1
ATOM 1383 C C . SER A 1 174 ? -7.222 -20.862 9.279 1.00 50.62 174 SER A C 1
ATOM 1385 O O . SER A 1 174 ? -6.477 -19.999 9.725 1.00 50.62 174 SER A O 1
ATOM 1387 N N . SER A 1 175 ? -8.480 -20.648 8.879 1.00 44.44 175 SER A N 1
ATOM 1388 C CA . SER A 1 175 ? -9.428 -19.565 9.201 1.00 44.44 175 SER A CA 1
ATOM 1389 C C . SER A 1 175 ? -9.405 -18.186 8.528 1.00 44.44 175 SER A C 1
ATOM 1391 O O . SER A 1 175 ? -10.452 -17.549 8.586 1.00 44.44 175 SER A O 1
ATOM 1393 N N . SER A 1 176 ? -8.390 -17.762 7.772 1.00 51.91 176 SER A N 1
ATOM 1394 C CA . SER A 1 176 ? -8.501 -16.546 6.934 1.00 51.91 176 SER A CA 1
ATOM 1395 C C . SER A 1 176 ? -8.550 -16.883 5.434 1.00 51.91 176 SER A C 1
ATOM 1397 O O . SER A 1 176 ? -7.959 -16.246 4.579 1.00 51.91 176 SER A O 1
ATOM 1399 N N . VAL A 1 177 ? -9.326 -17.903 5.046 1.00 49.78 177 VAL A N 1
ATOM 1400 C CA . VAL A 1 177 ? -9.330 -18.393 3.648 1.00 49.78 177 VAL A CA 1
ATOM 1401 C C . VAL A 1 177 ? -9.745 -17.320 2.632 1.00 49.78 177 VAL A C 1
ATOM 1403 O O . VAL A 1 177 ? -9.348 -17.427 1.486 1.00 49.78 177 VAL A O 1
ATOM 1406 N N . ALA A 1 178 ? -10.513 -16.292 3.004 1.00 50.25 178 ALA A N 1
ATOM 1407 C CA . ALA A 1 178 ? -10.911 -15.243 2.062 1.00 50.25 178 ALA A CA 1
ATOM 1408 C C . ALA A 1 178 ? -9.865 -14.125 1.931 1.00 50.25 178 ALA A C 1
ATOM 1410 O O . ALA A 1 178 ? -9.540 -13.735 0.813 1.00 50.25 178 ALA A O 1
ATOM 1411 N N . VAL A 1 179 ? -9.322 -13.625 3.047 1.00 53.81 179 VAL A N 1
ATOM 1412 C CA . VAL A 1 179 ? -8.328 -12.541 3.020 1.00 53.81 179 VAL A CA 1
ATOM 1413 C C . VAL A 1 179 ? -6.956 -13.103 2.687 1.00 53.81 179 VAL A C 1
ATOM 1415 O O . VAL A 1 179 ? -6.305 -12.547 1.816 1.00 53.81 179 VAL A O 1
ATOM 1418 N N . ASP A 1 180 ? -6.582 -14.266 3.223 1.00 52.81 180 ASP A N 1
ATOM 1419 C CA . ASP A 1 180 ? -5.362 -14.971 2.825 1.00 52.81 180 ASP A CA 1
ATOM 1420 C C . ASP A 1 180 ? -5.472 -15.478 1.398 1.00 52.81 180 ASP A C 1
ATOM 1422 O O . ASP A 1 180 ? -4.457 -15.536 0.735 1.00 52.81 180 ASP A O 1
ATOM 1426 N N . ALA A 1 181 ? -6.655 -15.819 0.865 1.00 53.19 181 ALA A N 1
ATOM 1427 C CA . ALA A 1 181 ? -6.746 -16.091 -0.571 1.00 53.19 181 ALA A CA 1
ATOM 1428 C C . ALA A 1 181 ? -6.543 -14.818 -1.383 1.00 53.19 181 ALA A C 1
ATOM 1430 O O . ALA A 1 181 ? -5.825 -14.878 -2.363 1.00 53.19 181 ALA A O 1
ATOM 1431 N N . ILE A 1 182 ? -7.112 -13.670 -1.004 1.00 56.44 182 ILE A N 1
ATOM 1432 C CA . ILE A 1 182 ? -6.897 -12.418 -1.749 1.00 56.44 182 ILE A CA 1
ATOM 1433 C C . ILE A 1 182 ? -5.433 -11.969 -1.641 1.00 56.44 182 ILE A C 1
ATOM 1435 O O . ILE A 1 182 ? -4.841 -11.606 -2.654 1.00 56.44 182 ILE A O 1
ATOM 1439 N N . LEU A 1 183 ? -4.832 -12.061 -0.452 1.00 53.19 183 LEU A N 1
ATOM 1440 C CA . LEU A 1 183 ? -3.446 -11.683 -0.189 1.00 53.19 183 LEU A CA 1
ATOM 1441 C C . LEU A 1 183 ? -2.452 -12.717 -0.737 1.00 53.19 183 LEU A C 1
ATOM 1443 O O . LEU A 1 183 ? -1.389 -12.352 -1.222 1.00 53.19 183 LEU A O 1
ATOM 1447 N N . ALA A 1 184 ? -2.782 -14.011 -0.718 1.00 53.19 184 ALA A N 1
ATOM 1448 C CA . ALA A 1 184 ? -1.992 -15.051 -1.375 1.00 53.19 184 ALA A CA 1
ATOM 1449 C C . ALA A 1 184 ? -2.156 -14.984 -2.889 1.00 53.19 184 ALA A C 1
ATOM 1451 O O . ALA A 1 184 ? -1.179 -15.194 -3.584 1.00 53.19 184 ALA A O 1
ATOM 1452 N N . ILE A 1 185 ? -3.326 -14.638 -3.428 1.00 54.16 185 ILE A N 1
ATOM 1453 C CA . ILE A 1 185 ? -3.495 -14.367 -4.862 1.00 54.16 185 ILE A CA 1
ATOM 1454 C C . ILE A 1 185 ? -2.679 -13.129 -5.239 1.00 54.16 185 ILE A C 1
ATOM 1456 O O . ILE A 1 185 ? -1.972 -13.179 -6.241 1.00 54.16 185 ILE A O 1
ATOM 1460 N N . SER A 1 186 ? -2.680 -12.064 -4.427 1.00 55.41 186 SER A N 1
ATOM 1461 C CA . SER A 1 186 ? -1.832 -10.896 -4.684 1.00 55.41 186 SER A CA 1
ATOM 1462 C C . SER A 1 186 ? -0.348 -11.222 -4.533 1.00 55.41 186 SER A C 1
ATOM 1464 O O . SER A 1 186 ? 0.436 -10.784 -5.362 1.00 55.41 186 SER A O 1
ATOM 1466 N N . ASN A 1 187 ? 0.062 -12.028 -3.548 1.00 52.00 187 ASN A N 1
ATOM 1467 C CA . ASN A 1 187 ? 1.463 -12.417 -3.331 1.00 52.00 187 ASN A CA 1
ATOM 1468 C C . ASN A 1 187 ? 1.961 -13.447 -4.357 1.00 52.00 187 ASN A C 1
ATOM 1470 O O . ASN A 1 187 ? 3.109 -13.368 -4.781 1.00 52.00 187 ASN A O 1
ATOM 1474 N N . ILE A 1 188 ? 1.106 -14.359 -4.828 1.00 49.47 188 ILE A N 1
ATOM 1475 C CA . ILE A 1 188 ? 1.390 -15.262 -5.955 1.00 49.47 188 ILE A CA 1
ATOM 1476 C C . ILE A 1 188 ? 1.460 -14.456 -7.261 1.00 49.47 188 ILE A C 1
ATOM 1478 O O . ILE A 1 188 ? 2.317 -14.733 -8.094 1.00 49.47 188 ILE A O 1
ATOM 1482 N N . ALA A 1 189 ? 0.643 -13.409 -7.417 1.00 50.34 189 ALA A N 1
ATOM 1483 C CA . ALA A 1 189 ? 0.770 -12.441 -8.511 1.00 50.34 189 ALA A CA 1
ATOM 1484 C C . ALA A 1 189 ? 1.963 -11.474 -8.343 1.00 50.34 189 ALA A C 1
ATOM 1486 O O . ALA A 1 189 ? 2.346 -10.815 -9.306 1.00 50.34 189 ALA A O 1
ATOM 1487 N N . SER A 1 190 ? 2.546 -11.393 -7.138 1.00 45.66 190 SER A N 1
ATOM 1488 C CA . SER A 1 190 ? 3.745 -10.604 -6.806 1.00 45.66 190 SER A CA 1
ATOM 1489 C C . SER A 1 190 ? 5.032 -11.425 -6.824 1.00 45.66 190 SER A C 1
ATOM 1491 O O . SER A 1 190 ? 6.116 -10.856 -6.667 1.00 45.66 190 SER A O 1
ATOM 1493 N N . ILE A 1 191 ? 4.952 -12.747 -7.059 1.00 53.00 191 ILE A N 1
ATOM 1494 C CA . ILE A 1 191 ? 6.078 -13.460 -7.674 1.00 53.00 191 ILE A CA 1
ATOM 1495 C C . ILE A 1 191 ? 6.460 -12.582 -8.862 1.00 53.00 191 ILE A C 1
ATOM 1497 O O . ILE A 1 191 ? 5.540 -12.152 -9.555 1.00 53.00 191 ILE A O 1
ATOM 1501 N N . PRO A 1 192 ? 7.742 -12.240 -9.072 1.00 49.88 192 PRO A N 1
ATOM 1502 C CA . PRO A 1 192 ? 8.140 -11.483 -10.243 1.00 49.88 192 PRO A CA 1
ATOM 1503 C C . PRO A 1 192 ? 7.747 -12.327 -11.450 1.00 49.88 192 PRO A C 1
ATOM 1505 O O . PRO A 1 192 ? 8.503 -13.195 -11.886 1.00 49.88 192 PRO A O 1
ATOM 1508 N N . ILE A 1 193 ? 6.518 -12.130 -11.930 1.00 51.09 193 ILE A N 1
ATOM 1509 C CA . ILE A 1 193 ? 6.059 -12.581 -13.218 1.00 51.09 193 ILE A CA 1
ATOM 1510 C C . ILE A 1 193 ? 7.057 -11.872 -14.096 1.00 51.09 193 ILE A C 1
ATOM 1512 O O . ILE A 1 193 ? 7.065 -10.640 -14.159 1.00 51.09 193 ILE A O 1
ATOM 1516 N N . GLN A 1 194 ? 8.006 -12.645 -14.626 1.00 51.03 194 GLN A N 1
ATOM 1517 C CA . GLN A 1 194 ? 8.925 -12.129 -15.618 1.00 51.03 194 GLN A CA 1
ATOM 1518 C C . GLN A 1 194 ? 8.056 -11.333 -16.576 1.00 51.03 194 GLN A C 1
ATOM 1520 O O . GLN A 1 194 ? 7.009 -11.845 -16.980 1.00 51.03 194 GLN A O 1
ATOM 1525 N N . HIS A 1 195 ? 8.416 -10.067 -16.799 1.00 54.66 195 HIS A N 1
ATOM 1526 C CA . HIS A 1 195 ? 7.717 -9.185 -17.719 1.00 54.66 195 HIS A CA 1
ATOM 1527 C C . HIS A 1 195 ? 7.769 -9.851 -19.092 1.00 54.66 195 HIS A C 1
ATOM 1529 O O . HIS A 1 195 ? 8.691 -9.650 -19.871 1.00 54.66 195 HIS A O 1
ATOM 1535 N N . THR A 1 196 ? 6.826 -10.753 -19.327 1.00 63.62 196 THR A N 1
ATOM 1536 C CA . THR A 1 196 ? 6.564 -11.371 -20.602 1.00 63.62 196 THR A CA 1
ATOM 1537 C C . THR A 1 196 ? 5.367 -10.620 -21.157 1.00 63.62 196 THR A C 1
ATOM 1539 O O . THR A 1 196 ? 4.407 -10.375 -20.413 1.00 63.62 196 THR A O 1
ATOM 1542 N N . PRO A 1 197 ? 5.387 -10.270 -22.447 1.00 62.47 197 PRO A N 1
ATOM 1543 C CA . PRO A 1 197 ? 4.318 -9.496 -23.081 1.00 62.47 197 PRO A CA 1
ATOM 1544 C C . PRO A 1 197 ? 2.921 -10.113 -22.854 1.00 62.47 197 PRO A C 1
ATOM 1546 O O . PRO A 1 197 ? 1.923 -9.425 -22.662 1.00 62.47 197 PRO A O 1
ATOM 1549 N N . THR A 1 198 ? 2.850 -11.438 -22.698 1.00 73.44 198 THR A N 1
ATOM 1550 C CA . THR A 1 198 ? 1.617 -12.182 -22.393 1.00 73.44 198 THR A CA 1
ATOM 1551 C C . THR A 1 198 ? 0.946 -11.854 -21.051 1.00 73.44 198 THR A C 1
ATOM 1553 O O . THR A 1 198 ? -0.236 -12.153 -20.890 1.00 73.44 198 THR A O 1
ATOM 1556 N N . ASN A 1 199 ? 1.647 -11.246 -20.088 1.00 78.50 199 ASN A N 1
ATOM 1557 C CA . ASN A 1 199 ? 1.158 -11.060 -18.714 1.00 78.50 199 ASN A CA 1
ATOM 1558 C C . ASN A 1 199 ? 0.828 -9.605 -18.342 1.00 78.50 199 ASN A C 1
ATOM 1560 O O . ASN A 1 199 ? 0.466 -9.326 -17.197 1.00 78.50 199 ASN A O 1
ATOM 1564 N N . ILE A 1 200 ? 0.904 -8.667 -19.287 1.00 78.12 200 ILE A N 1
ATOM 1565 C CA . ILE A 1 200 ? 0.684 -7.238 -19.016 1.00 78.12 200 ILE A CA 1
ATOM 1566 C C . ILE A 1 200 ? -0.721 -6.931 -18.479 1.00 78.12 200 ILE A C 1
ATOM 1568 O O . ILE A 1 200 ? -0.813 -6.190 -17.499 1.00 78.12 200 ILE A O 1
ATOM 1572 N N . PRO A 1 201 ? -1.822 -7.511 -19.003 1.00 82.50 201 PRO A N 1
ATOM 1573 C CA . PRO A 1 201 ? -3.150 -7.265 -18.440 1.00 82.50 201 PRO A CA 1
ATOM 1574 C C . PRO A 1 201 ? -3.259 -7.680 -16.968 1.00 82.50 201 PRO A C 1
ATOM 1576 O O . PRO A 1 201 ? -3.914 -7.000 -16.179 1.00 82.50 201 PRO A O 1
ATOM 1579 N N . LEU A 1 202 ? -2.586 -8.771 -16.585 1.00 80.38 202 LEU A N 1
ATOM 1580 C CA . LEU A 1 202 ? -2.551 -9.251 -15.206 1.00 80.38 202 LEU A CA 1
ATOM 1581 C C . LEU A 1 202 ? -1.718 -8.322 -14.314 1.00 80.38 202 LEU A C 1
ATOM 1583 O O . LEU A 1 202 ? -2.140 -8.023 -13.199 1.00 80.38 202 LEU A O 1
ATOM 1587 N N . TYR A 1 203 ? -0.582 -7.825 -14.816 1.00 79.44 203 TYR A N 1
ATOM 1588 C CA . TYR A 1 203 ? 0.224 -6.812 -14.131 1.00 79.44 203 TYR A CA 1
ATOM 1589 C C . TYR A 1 203 ? -0.595 -5.544 -13.868 1.00 79.44 203 TYR A C 1
ATOM 1591 O O . TYR A 1 203 ? -0.713 -5.119 -12.722 1.00 79.44 203 TYR A O 1
ATOM 1599 N N . VAL A 1 204 ? -1.236 -4.994 -14.906 1.00 79.94 204 VAL A N 1
ATOM 1600 C CA . VAL A 1 204 ? -2.096 -3.808 -14.795 1.00 79.94 204 VAL A CA 1
ATOM 1601 C C . VAL A 1 204 ? -3.200 -4.064 -13.771 1.00 79.94 204 VAL A C 1
ATOM 1603 O O . VAL A 1 204 ? -3.364 -3.284 -12.834 1.00 79.94 204 VAL A O 1
ATOM 1606 N N . PHE A 1 205 ? -3.914 -5.185 -13.880 1.00 83.56 205 PHE A N 1
ATOM 1607 C CA . PHE A 1 205 ? -4.955 -5.551 -12.923 1.00 83.56 205 PHE A CA 1
ATOM 1608 C C . PHE A 1 205 ? -4.434 -5.628 -11.480 1.00 83.56 205 PHE A C 1
ATOM 1610 O O . PHE A 1 205 ? -5.094 -5.127 -10.568 1.00 83.56 205 PHE A O 1
ATOM 1617 N N . ASN A 1 206 ? -3.250 -6.200 -11.256 1.00 77.94 206 ASN A N 1
ATOM 1618 C CA . ASN A 1 206 ? -2.637 -6.286 -9.931 1.00 77.94 206 ASN A CA 1
ATOM 1619 C C . ASN A 1 206 ? -2.261 -4.897 -9.378 1.00 77.94 206 ASN A C 1
ATOM 1621 O O . ASN A 1 206 ? -2.593 -4.572 -8.235 1.00 77.94 206 ASN A O 1
ATOM 1625 N N . SER A 1 207 ? -1.654 -4.034 -10.199 1.00 80.06 207 SER A N 1
ATOM 1626 C CA . SER A 1 207 ? -1.338 -2.647 -9.830 1.00 80.06 207 SER A CA 1
ATOM 1627 C C . SER A 1 207 ? -2.592 -1.864 -9.436 1.00 80.06 207 SER A C 1
ATOM 1629 O O . SER A 1 207 ? -2.603 -1.193 -8.408 1.00 80.06 207 SER A O 1
ATOM 1631 N N . TRP A 1 208 ? -3.685 -2.002 -10.188 1.00 82.81 208 TRP A N 1
ATOM 1632 C CA . TRP A 1 208 ? -4.961 -1.377 -9.834 1.00 82.81 208 TRP A CA 1
ATOM 1633 C C . TRP A 1 208 ? -5.586 -1.985 -8.575 1.00 82.81 208 TRP A C 1
ATOM 1635 O O . TRP A 1 208 ? -6.086 -1.257 -7.722 1.00 82.81 208 TRP A O 1
ATOM 1645 N N . THR A 1 209 ? -5.554 -3.308 -8.422 1.00 80.75 209 THR A N 1
ATOM 1646 C CA . THR A 1 209 ? -6.187 -3.993 -7.283 1.00 80.75 209 THR A CA 1
ATOM 1647 C C . THR A 1 209 ? -5.485 -3.661 -5.972 1.00 80.75 209 THR A C 1
ATOM 1649 O O . THR A 1 209 ? -6.146 -3.295 -4.999 1.00 80.75 209 THR A O 1
ATOM 1652 N N . SER A 1 210 ? -4.151 -3.726 -5.950 1.00 74.38 210 SER A N 1
ATOM 1653 C CA . SER A 1 210 ? -3.341 -3.344 -4.785 1.00 74.38 210 SER A CA 1
ATOM 1654 C C . SER A 1 210 ? -3.656 -1.920 -4.322 1.00 74.38 210 SER A C 1
ATOM 1656 O O . SER A 1 210 ? -3.782 -1.667 -3.125 1.00 74.38 210 SER A O 1
ATOM 1658 N N . MET A 1 211 ? -3.923 -1.019 -5.266 1.00 75.25 211 MET A N 1
ATOM 1659 C CA . MET A 1 211 ? -4.309 0.351 -4.973 1.00 75.25 211 MET A CA 1
ATOM 1660 C C . MET A 1 211 ? -5.627 0.475 -4.193 1.00 75.25 211 MET A C 1
ATOM 1662 O O . MET A 1 211 ? -5.772 1.382 -3.379 1.00 75.25 211 MET A O 1
ATOM 1666 N N . PHE A 1 212 ? -6.598 -0.413 -4.411 1.00 76.31 212 PHE A N 1
ATOM 1667 C CA . PHE A 1 212 ? -7.878 -0.372 -3.699 1.00 76.31 212 PHE A CA 1
ATOM 1668 C C . PHE A 1 212 ? -7.844 -1.124 -2.373 1.00 76.31 212 PHE A C 1
ATOM 1670 O O . PHE A 1 212 ? -8.466 -0.685 -1.406 1.00 76.31 212 PHE A O 1
ATOM 1677 N N . VAL A 1 213 ? -7.133 -2.247 -2.308 1.00 76.31 213 VAL A N 1
ATOM 1678 C CA . VAL A 1 213 ? -7.173 -3.144 -1.146 1.00 76.31 213 VAL A CA 1
ATOM 1679 C C . VAL A 1 213 ? -6.687 -2.444 0.128 1.00 76.31 213 VAL A C 1
ATOM 1681 O O . VAL A 1 213 ? -7.364 -2.531 1.155 1.00 76.31 213 VAL A O 1
ATOM 1684 N N . PHE A 1 214 ? -5.578 -1.699 0.071 1.00 70.44 214 PHE A N 1
ATOM 1685 C CA . PHE A 1 214 ? -5.004 -1.071 1.272 1.00 70.44 214 PHE A CA 1
ATOM 1686 C C . PHE A 1 214 ? -5.824 0.112 1.806 1.00 70.44 214 PHE A C 1
ATOM 1688 O O . PHE A 1 214 ? -6.121 0.142 3.001 1.00 70.44 214 PHE A O 1
ATOM 1695 N N . PRO A 1 215 ? -6.276 1.065 0.969 1.00 71.12 215 PRO A N 1
ATOM 1696 C CA . PRO A 1 215 ? -7.172 2.116 1.432 1.00 71.12 215 PRO A CA 1
ATOM 1697 C C . PRO A 1 215 ? -8.493 1.558 1.960 1.00 71.12 215 PRO A C 1
ATOM 1699 O O . PRO A 1 215 ? -8.979 2.012 2.993 1.00 71.12 215 PRO A O 1
ATOM 1702 N N . LEU A 1 216 ? -9.082 0.561 1.290 1.00 75.62 216 LEU A N 1
ATOM 1703 C CA . LEU A 1 216 ? -10.379 0.013 1.690 1.00 75.62 216 LEU A CA 1
ATOM 1704 C C . LEU A 1 216 ? -10.323 -0.714 3.036 1.00 75.62 216 LEU A C 1
ATOM 1706 O O . LEU A 1 216 ? -11.288 -0.610 3.798 1.00 75.62 216 LEU A O 1
ATOM 1710 N N . SER A 1 217 ? -9.221 -1.392 3.374 1.00 73.12 217 SER A N 1
ATOM 1711 C CA . SER A 1 217 ? -9.069 -2.005 4.701 1.00 73.12 217 SER A CA 1
ATOM 1712 C C . SER A 1 217 ? -9.028 -0.938 5.807 1.00 73.12 217 SER A C 1
ATOM 1714 O O . SER A 1 217 ? -9.748 -1.047 6.807 1.00 73.12 217 SER A O 1
ATOM 1716 N N . GLY A 1 218 ? -8.301 0.162 5.581 1.00 71.38 218 GLY A N 1
ATOM 1717 C CA . GLY A 1 218 ? -8.267 1.324 6.474 1.00 71.38 218 GLY A CA 1
ATOM 1718 C C . GLY A 1 218 ? -9.617 2.048 6.591 1.00 71.38 218 GLY A C 1
ATOM 1719 O O . GLY A 1 218 ? -10.042 2.414 7.690 1.00 71.38 218 GLY A O 1
ATOM 1720 N N . ILE A 1 219 ? -10.350 2.220 5.483 1.00 74.44 219 ILE A N 1
ATOM 1721 C CA . ILE A 1 219 ? -11.697 2.828 5.493 1.00 74.44 219 ILE A CA 1
ATOM 1722 C C . ILE A 1 219 ? -12.669 1.941 6.259 1.00 74.44 219 ILE A C 1
ATOM 1724 O O . ILE A 1 219 ? -13.415 2.435 7.103 1.00 74.44 21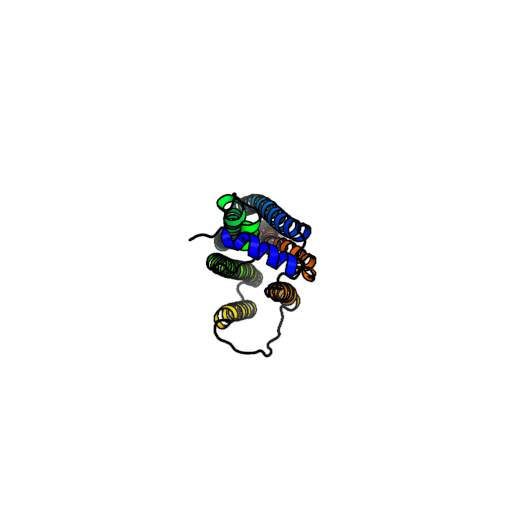9 ILE A O 1
ATOM 1728 N N . SER A 1 220 ? -12.676 0.641 5.964 1.00 78.31 220 SER A N 1
ATOM 1729 C CA . SER A 1 220 ? -13.591 -0.317 6.580 1.00 78.31 220 SER A CA 1
ATOM 1730 C C . SER A 1 220 ? -13.439 -0.305 8.099 1.00 78.31 220 SER A C 1
ATOM 1732 O O . SER A 1 220 ? -14.423 -0.139 8.828 1.00 78.31 220 SER A O 1
ATOM 1734 N N . THR A 1 221 ? -12.195 -0.355 8.586 1.00 70.81 221 THR A N 1
ATOM 1735 C CA . THR A 1 221 ? -11.912 -0.249 10.018 1.00 70.81 221 THR A CA 1
ATOM 1736 C C . THR A 1 221 ? -12.365 1.102 10.571 1.00 70.81 221 THR A C 1
ATOM 1738 O O . THR A 1 221 ? -13.103 1.112 11.557 1.00 70.81 221 THR A O 1
ATOM 1741 N N . THR A 1 222 ? -12.052 2.225 9.919 1.00 74.06 222 THR A N 1
ATOM 1742 C CA . THR A 1 222 ? -12.438 3.576 10.375 1.00 74.06 222 THR A CA 1
ATOM 1743 C C . THR A 1 222 ? -13.953 3.782 10.439 1.00 74.06 222 THR A C 1
ATOM 1745 O O . THR A 1 222 ? -14.457 4.213 11.475 1.00 74.06 222 THR A O 1
ATOM 1748 N N . ILE A 1 223 ? -14.711 3.412 9.399 1.00 76.69 223 ILE A N 1
ATOM 1749 C CA . ILE A 1 223 ? -16.184 3.504 9.377 1.00 76.69 223 ILE A CA 1
ATOM 1750 C C . ILE A 1 223 ? -16.784 2.663 10.500 1.00 76.69 223 ILE A C 1
ATOM 1752 O O . ILE A 1 223 ? -17.708 3.094 11.197 1.00 76.69 223 ILE A O 1
ATOM 1756 N N . MET A 1 224 ? -16.246 1.463 10.703 1.00 77.88 224 MET A N 1
ATOM 1757 C CA . MET A 1 224 ? -16.685 0.600 11.784 1.00 77.88 224 MET A CA 1
ATOM 1758 C C . MET A 1 224 ? -16.385 1.250 13.156 1.00 77.88 224 MET A C 1
ATOM 1760 O O . MET A 1 224 ? -17.212 1.107 14.055 1.00 77.88 224 MET A O 1
ATOM 1764 N N . VAL A 1 225 ? -15.266 1.989 13.333 1.00 69.88 225 VAL A N 1
ATOM 1765 C CA . VAL A 1 225 ? -14.939 2.710 14.598 1.00 69.88 225 VAL A CA 1
ATOM 1766 C C . VAL A 1 225 ? -15.957 3.818 14.780 1.00 69.88 225 VAL A C 1
ATOM 1768 O O . VAL A 1 225 ? -16.575 3.901 15.839 1.00 69.88 225 VAL A O 1
ATOM 1771 N N . ALA A 1 226 ? -16.152 4.582 13.701 1.00 72.19 226 ALA A N 1
ATOM 1772 C CA . ALA A 1 226 ? -17.196 5.566 13.470 1.00 72.19 226 ALA A CA 1
ATOM 1773 C C . ALA A 1 226 ? -18.493 5.198 14.196 1.00 72.19 226 ALA A C 1
ATOM 1775 O O . ALA A 1 226 ? -18.924 5.812 15.171 1.00 72.19 226 ALA A O 1
ATOM 1776 N N . ARG A 1 227 ? -19.064 4.090 13.719 1.00 76.88 227 ARG A N 1
ATOM 1777 C CA . ARG A 1 227 ? -20.357 3.560 14.151 1.00 76.88 227 ARG A CA 1
ATOM 1778 C C . ARG A 1 227 ? -20.382 3.113 15.610 1.00 76.88 227 ARG A C 1
ATOM 1780 O O . ARG A 1 227 ? -21.381 3.318 16.292 1.00 76.88 227 ARG A O 1
ATOM 1787 N N . VAL A 1 228 ? -19.313 2.487 16.100 1.00 71.00 228 VAL A N 1
ATOM 1788 C CA . VAL A 1 228 ? -19.256 2.030 17.499 1.00 71.00 228 VAL A CA 1
ATOM 1789 C C . VAL A 1 228 ? -19.171 3.221 18.455 1.00 71.00 228 VAL A C 1
ATOM 1791 O O . VAL A 1 228 ? -19.852 3.229 19.480 1.00 71.00 228 VAL A O 1
ATOM 1794 N N . ALA A 1 229 ? -18.388 4.246 18.109 1.00 69.25 229 ALA A N 1
ATOM 1795 C CA . ALA A 1 229 ? -18.279 5.464 18.906 1.00 69.25 229 ALA A CA 1
ATOM 1796 C C . ALA A 1 229 ? -19.621 6.210 18.992 1.00 69.25 229 ALA A C 1
ATOM 1798 O O . ALA A 1 229 ? -19.997 6.658 20.075 1.00 69.25 229 ALA A O 1
ATOM 1799 N N . THR A 1 230 ? -20.377 6.279 17.890 1.00 73.31 230 THR A N 1
ATOM 1800 C CA . THR A 1 230 ? -21.707 6.907 17.889 1.00 73.31 230 THR A CA 1
ATOM 1801 C C . THR A 1 230 ? -22.721 6.119 18.720 1.00 73.31 230 THR A C 1
ATOM 1803 O O . THR A 1 230 ? -23.434 6.721 19.515 1.00 73.31 230 THR A O 1
ATOM 1806 N N . LEU A 1 231 ? -22.730 4.782 18.629 1.00 74.94 231 LEU A N 1
ATOM 1807 C CA . LEU A 1 231 ? -23.653 3.936 19.404 1.00 74.94 231 LEU A CA 1
ATOM 1808 C C . LEU A 1 231 ? -23.438 4.050 20.920 1.00 74.94 231 LEU A C 1
ATOM 1810 O O . LEU A 1 231 ? -24.397 3.997 21.683 1.00 74.94 231 LEU A O 1
ATOM 1814 N N . SER A 1 232 ? -22.192 4.227 21.375 1.00 70.81 232 SER A N 1
ATOM 1815 C CA . SER A 1 232 ? -21.899 4.360 22.809 1.00 70.81 232 SER A CA 1
ATOM 1816 C C . SER A 1 232 ? -22.442 5.652 23.429 1.00 70.81 232 SER A C 1
ATOM 1818 O O . SER A 1 232 ? -22.627 5.694 24.649 1.00 70.81 232 SER A O 1
ATOM 1820 N N . ASN A 1 233 ? -22.649 6.709 22.640 1.00 71.31 233 ASN A N 1
ATOM 1821 C CA . ASN A 1 233 ? -23.165 7.978 23.153 1.00 71.31 233 ASN A CA 1
ATOM 1822 C C . ASN A 1 233 ? -24.679 7.913 23.405 1.00 71.31 233 ASN A C 1
ATOM 1824 O O . ASN A 1 233 ? -25.138 8.439 24.420 1.00 71.31 233 ASN A O 1
ATOM 1828 N N . ASP A 1 234 ? -25.428 7.201 22.560 1.00 74.69 234 ASP A N 1
ATOM 1829 C CA . ASP A 1 234 ? -26.888 7.073 22.682 1.00 74.69 234 ASP A CA 1
ATOM 1830 C C . ASP A 1 234 ? -27.308 6.270 23.919 1.00 74.69 234 ASP A C 1
ATOM 1832 O O . ASP A 1 234 ? -28.311 6.571 24.568 1.00 74.69 234 ASP A O 1
ATOM 1836 N N . THR A 1 235 ? -26.515 5.275 24.324 1.00 67.69 235 THR A N 1
ATOM 1837 C CA . THR A 1 235 ? -26.821 4.490 25.528 1.00 67.69 235 THR A CA 1
ATOM 1838 C C . THR A 1 235 ? -26.706 5.327 26.802 1.00 67.69 235 THR A C 1
ATOM 1840 O O . THR A 1 235 ? -27.352 5.018 27.796 1.00 67.69 235 THR A O 1
ATOM 1843 N N . LYS A 1 236 ? -25.896 6.393 26.801 1.00 62.84 236 LYS A N 1
ATOM 1844 C CA . LYS A 1 236 ? -25.615 7.186 28.005 1.00 62.84 236 LYS A CA 1
ATOM 1845 C C . LYS A 1 236 ? -26.698 8.225 28.312 1.00 62.84 236 LYS A C 1
ATOM 1847 O O . LYS A 1 236 ? -26.842 8.596 29.473 1.00 62.84 236 LYS A O 1
ATOM 1852 N N . SER A 1 237 ? -27.456 8.678 27.312 1.00 67.56 237 SER A N 1
ATOM 1853 C CA . SER A 1 237 ? -28.575 9.616 27.497 1.00 67.56 237 SER A CA 1
ATOM 1854 C C . SER A 1 237 ? -29.859 8.918 27.963 1.00 67.56 237 SER A C 1
ATOM 1856 O O . SER A 1 237 ? -30.628 9.490 28.738 1.00 67.56 237 SER A O 1
ATOM 1858 N N . ASN A 1 238 ? -30.061 7.656 27.573 1.00 62.38 238 ASN A N 1
ATOM 1859 C CA . ASN A 1 238 ? -31.273 6.901 27.907 1.00 62.38 238 ASN A CA 1
ATOM 1860 C C . ASN A 1 238 ? -31.246 6.234 29.293 1.00 62.38 238 ASN A C 1
ATOM 1862 O O . ASN A 1 238 ? -32.298 5.840 29.791 1.00 62.38 238 ASN A O 1
ATOM 1866 N N . THR A 1 239 ? -30.099 6.175 29.976 1.00 61.16 239 THR A N 1
ATOM 1867 C CA . THR A 1 239 ? -30.019 5.746 31.388 1.00 61.16 239 THR A CA 1
ATOM 1868 C C . THR A 1 239 ? -30.293 6.889 32.368 1.00 61.16 239 THR A C 1
ATOM 1870 O O . THR A 1 239 ? -29.818 6.875 33.504 1.00 61.16 239 THR A O 1
ATOM 1873 N N . THR A 1 240 ? -31.080 7.886 31.959 1.00 62.19 240 THR A N 1
ATOM 1874 C CA . THR A 1 240 ? -31.768 8.752 32.917 1.00 62.19 240 THR A CA 1
ATOM 1875 C C . THR A 1 240 ? -32.889 7.908 33.509 1.00 62.19 240 THR A C 1
ATOM 1877 O O . THR A 1 240 ? -34.010 7.898 33.011 1.00 62.19 240 THR A O 1
ATOM 1880 N N . LEU A 1 241 ? -32.524 7.092 34.502 1.00 57.19 241 LEU A N 1
ATOM 1881 C CA . LEU A 1 241 ? -33.428 6.269 35.294 1.00 57.19 241 LEU A CA 1
ATOM 1882 C C . LEU A 1 241 ? -34.637 7.124 35.662 1.00 57.19 241 LEU A C 1
ATOM 1884 O O . LEU A 1 241 ? -34.511 8.031 36.479 1.00 57.19 241 LEU A O 1
ATOM 1888 N N . VAL A 1 242 ? -35.789 6.851 35.047 1.00 66.62 242 VAL A N 1
ATOM 1889 C CA . VAL A 1 242 ? -37.071 7.321 35.565 1.00 66.62 242 VAL A CA 1
ATOM 1890 C C . VAL A 1 242 ? -37.151 6.730 36.969 1.00 66.62 242 VAL A C 1
ATOM 1892 O O . VAL A 1 242 ? -37.200 5.501 37.093 1.00 66.62 242 VAL A O 1
ATOM 1895 N N . PRO A 1 243 ? -37.069 7.543 38.035 1.00 63.09 243 PRO A N 1
ATOM 1896 C CA . PRO A 1 243 ? -37.151 7.008 39.375 1.00 63.09 243 PRO A CA 1
ATOM 1897 C C . PRO A 1 243 ? -38.549 6.401 39.528 1.00 63.09 243 PRO A C 1
ATOM 1899 O O . PRO A 1 243 ? -39.563 7.092 39.441 1.00 63.09 243 PRO A O 1
ATOM 1902 N N . LEU A 1 244 ? -38.600 5.079 39.697 1.00 61.97 244 LEU A N 1
ATOM 1903 C CA . LEU A 1 244 ? -39.803 4.315 40.030 1.00 61.97 244 LEU A CA 1
ATOM 1904 C C . LEU A 1 244 ? -40.190 4.603 41.491 1.00 61.97 244 LEU A C 1
ATOM 1906 O O . LEU A 1 244 ? -40.203 3.715 42.334 1.00 61.97 244 LEU A O 1
ATOM 1910 N N . THR A 1 245 ? -40.478 5.861 41.820 1.00 69.25 245 THR A N 1
ATOM 1911 C CA . THR A 1 245 ? -40.874 6.294 43.171 1.00 69.25 245 THR A CA 1
ATOM 1912 C C . THR A 1 245 ? -42.382 6.172 43.420 1.00 69.25 245 THR A C 1
ATOM 1914 O O . THR A 1 245 ? -42.887 6.732 44.384 1.00 69.25 245 THR A O 1
ATOM 1917 N N . GLY A 1 246 ? -43.121 5.464 42.560 1.00 59.31 246 GLY A N 1
ATOM 1918 C CA . GLY A 1 246 ? -44.589 5.473 42.567 1.00 59.31 246 GLY A CA 1
ATOM 1919 C C . GLY A 1 246 ? -45.294 4.160 42.905 1.00 59.31 246 GLY A C 1
ATOM 1920 O O . GLY A 1 246 ? -46.512 4.122 42.778 1.00 59.31 246 GLY A O 1
ATOM 1921 N N . LEU A 1 247 ? -44.593 3.085 43.287 1.00 58.19 247 LEU A N 1
ATOM 1922 C CA . LEU A 1 247 ? -45.219 1.759 43.408 1.00 58.19 247 LEU A CA 1
ATOM 1923 C C . LEU A 1 247 ? -45.048 1.102 44.785 1.00 58.19 247 LEU A C 1
ATOM 1925 O O . LEU A 1 247 ? -44.554 -0.015 44.862 1.00 58.19 247 LEU A O 1
ATOM 1929 N N . GLN A 1 248 ? -45.474 1.775 45.859 1.00 59.75 248 GLN A N 1
ATOM 1930 C CA . GLN A 1 248 ? -45.930 1.113 47.092 1.00 59.75 248 GLN A CA 1
ATOM 1931 C C . GLN A 1 248 ? -47.034 1.952 47.758 1.00 59.75 248 GLN A C 1
ATOM 1933 O O . GLN A 1 248 ? -46.755 2.874 48.524 1.00 59.75 248 GLN A O 1
ATOM 1938 N N . SER A 1 249 ? -48.285 1.613 47.437 1.00 61.19 249 SER A N 1
ATOM 1939 C CA . SER A 1 249 ? -49.481 1.849 48.255 1.00 61.19 249 SER A CA 1
ATOM 1940 C C . SER A 1 249 ? -50.222 0.531 48.396 1.00 61.19 249 SER A C 1
ATOM 1942 O O . SER A 1 249 ? -50.376 -0.111 47.330 1.00 61.19 249 SER A O 1
#

Radius of gyration: 24.4 Å; chains: 1; bounding box: 80×44×78 Å

Organism: NCBI:txid109636

pLDDT: mean 73.51, std 11.7, range [42.94, 90.38]

=== Feature glossary ===
Feature key, reading from the 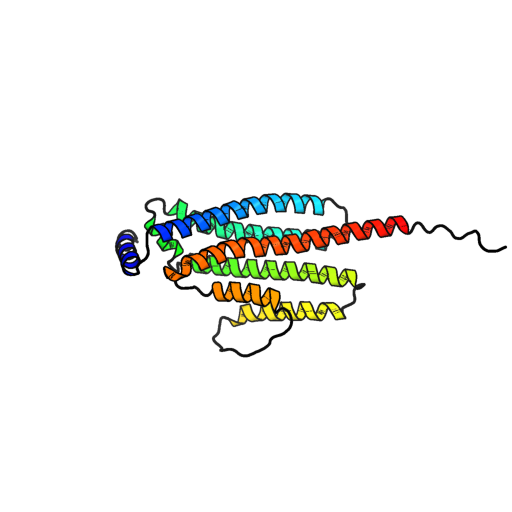visual/contextual features back to the raw sequence:

Rendered structure images. Structure images are PyMOL renders from six orthogonal camera directions. Cartoon representation draws helices as coils and strands as arrows; sticks shows the backbone as bonds; surface shows the solvent-excluded envelope. Rainbow coloring maps sequence position to hue (blue→red, N→C); chain coloring assigns a distinct color per polypeptide.

Contact-map, Ramachandran, and PAE plots. Three diagnostic plots accompany the record. The Cα contact map visualizes the tertiary structure as a 2D adjacency matrix (8 Å cutoff, sequence-local contacts suppressed). The Ramachandran plot shows the distribution of backbone (φ, ψ) torsions, with points in the α and β basins reflecting secondary structure content. The PAE plot shows AlphaFold's inter-residue confidence as a color matrix.

InterPro / GO / CATH / organism. The annotation block draws on four external resources. InterPro: which protein families and domains the sequence belongs to. GO: standardized terms for what the protein does, what process it participates in, and where in the cell it acts. CATH: which structural fold it has in the CATH hierarchy. Organism: the species of origin.

Nearest PDB structures. Structural nearest neighbors (via Foldseek easy-search vs the PDB). Reported per hit: target PDB id, E-value, and alignment TM-score. A TM-score above ~0.5 is the conventional threshold for 'same fold'.

Predicted aligned error. Predicted aligned error is AlphaFold's pairwise confidence. Unlike pLDDT (per-residue), PAE is per-residue-pair and captures whether two parts of the structure are correctly placed relative to each other. Units are ångströms of expected positional error.

Solvent-accessible surface area. SASA measures how much of the protein is reachable by solvent. It is computed by rolling a water-sized probe over the atomic surface and summing the exposed area (Å²). Per-residue SASA distinguishes core (buried, low SASA) from surface (exposed, high SASA) residues; total SASA is a whole-molecule size measure.

B-factor. Crystallographic B-factors measure how much each atom's electron density is smeared out, in Å². They rise in mobile loops and surface residues and fall in the buried interior. In AlphaFold models this column is repurposed to hold pLDDT instead.

pLDDT. For AlphaFold models, the B-factor field carries pLDDT — the model's own estimate of local accuracy on a 0–100 scale. Regions with pLDDT<50 should be treated as essentially unmodeled; they often correspond to intrinsically disordered segments.

Backbone torsions (φ/ψ). φ (phi) and ψ (psi) are the two rotatable backbone dihedrals per residue: φ is the C(i-1)–N–Cα–C torsion, ψ is the N–Cα–C–N(i+1) torsion, both in degrees on (−180°, 180°]. α-helical residues cluster near (−60°, −45°); β-strand residues near (−120°, +130°). A Ramachandran plot is simply a scatter of (φ, ψ) for every residue.

Radius of gyration, Cα contacts, bounding box. Radius of gyration (Rg) is the root-mean-square distance of Cα atoms from their centroid — a single number for overall size and compactness. A globular domain of N residues has Rg ≈ 2.2·N^0.38 Å; an extended or disordered chain has a much larger Rg. The Cα contact count is the number of residue pairs whose Cα atoms are within 8 Å and are more than four positions apart in sequence — a standard proxy for tertiary packing density. The bounding box is the smallest axis-aligned box enclosing all Cα atoms.

Secondary structure (3-state, P-SEA). Three-state secondary structure (P-SEA) collapses the eight DSSP classes into helix (a), strand (b), and coil (c). P-SEA assigns these from Cα geometry alone — distances and angles — without requiring backbone oxygens, so it works on any Cα trace.

Secondary structure (8-state, DSSP). Secondary structure is the local, repeating backbone conformation. DSSP classifies it into eight states by reading the hydrogen-bond network: three helix types (H, G, I), two β types (E, B), two non-regular types (T, S), and unstructured coil (-).

Foldseek 3Di. The Foldseek 3Di string encodes local tertiary geometry as a 20-letter alphabet — one character per residue — derived from the relative positions of nearby Cα atoms. Unlike the amino-acid sequence, 3Di is a direct function of the 3D structure, so two proteins with the same fold have similar 3Di strings even at low sequence identity.

mmCIF coordinates. Structure coordinates are given as an mmCIF _atom_site loop: one row per atom with element, residue name, chain id, sequence number, and x/y/z position in Å. Only the four main-chain atoms per residue are included here; side chains are omitted to keep the record compact.

Sequence. This is the polypeptide sequence — one letter per residue, N-terminus first. Length ranges from a few dozen residues for small domains to over a thousand for large multi-domain proteins.